Protein AF-A0A7L2VLC0-F1 (afdb_monomer)

pLDDT: mean 76.45, std 25.05, range [24.28, 98.38]

Structure (mmCIF, N/CA/C/O backbone):
data_AF-A0A7L2VLC0-F1
#
_entry.id   AF-A0A7L2VLC0-F1
#
loop_
_atom_site.group_PDB
_atom_site.id
_atom_site.type_symbol
_atom_site.label_atom_id
_atom_site.label_alt_id
_atom_site.label_comp_id
_atom_site.label_asym_id
_atom_site.label_entity_id
_atom_site.label_seq_id
_atom_site.pdbx_PDB_ins_code
_atom_site.Cartn_x
_atom_site.Cartn_y
_atom_site.Cartn_z
_atom_site.occupancy
_atom_site.B_iso_or_equiv
_atom_site.auth_seq_id
_atom_site.auth_comp_id
_atom_site.auth_asym_id
_atom_site.auth_atom_id
_atom_site.pdbx_PDB_model_num
ATOM 1 N N . ASP A 1 1 ? -17.091 1.429 18.814 1.00 72.75 1 ASP A N 1
ATOM 2 C CA . ASP A 1 1 ? -16.661 1.728 17.428 1.00 72.75 1 ASP A CA 1
ATOM 3 C C . ASP A 1 1 ? -15.192 1.413 17.189 1.00 72.75 1 ASP A C 1
ATOM 5 O O . ASP A 1 1 ? -14.928 0.399 16.554 1.00 72.75 1 ASP A O 1
ATOM 9 N N . ALA A 1 2 ? -14.241 2.151 17.776 1.00 78.12 2 ALA A N 1
ATOM 10 C CA . ALA A 1 2 ? -12.804 1.879 17.606 1.00 78.12 2 ALA A CA 1
ATOM 11 C C . ALA A 1 2 ? -12.407 0.437 17.975 1.00 78.12 2 ALA A C 1
ATOM 13 O O . ALA A 1 2 ? -11.768 -0.250 17.185 1.00 78.12 2 ALA A O 1
ATOM 14 N N . PHE A 1 3 ? -12.867 -0.065 19.128 1.00 82.88 3 PHE A N 1
ATOM 15 C CA . PHE A 1 3 ? -12.597 -1.445 19.536 1.00 82.88 3 PHE A CA 1
ATOM 16 C C . PHE A 1 3 ? -13.010 -2.459 18.460 1.00 82.88 3 PHE A C 1
ATOM 18 O O . PHE A 1 3 ? -12.229 -3.332 18.122 1.00 82.88 3 PHE A O 1
ATOM 25 N N . VAL A 1 4 ? -14.202 -2.318 17.874 1.00 82.06 4 VAL A N 1
ATOM 26 C CA . VAL A 1 4 ? -14.691 -3.233 16.830 1.00 82.06 4 VAL A CA 1
ATOM 27 C C . VAL A 1 4 ? -13.877 -3.099 15.540 1.00 82.06 4 VAL A C 1
ATOM 29 O O . VAL A 1 4 ? -13.650 -4.101 14.871 1.00 82.06 4 VAL A O 1
ATOM 32 N N . ALA A 1 5 ? -13.412 -1.891 15.207 1.00 80.19 5 ALA A N 1
ATOM 33 C CA . ALA A 1 5 ? -12.597 -1.647 14.019 1.00 80.19 5 ALA A CA 1
ATOM 34 C C . ALA A 1 5 ? -11.214 -2.320 14.100 1.00 80.19 5 ALA A C 1
ATOM 36 O O . ALA A 1 5 ? -10.776 -2.922 13.124 1.00 80.19 5 ALA A O 1
ATOM 37 N N . PHE A 1 6 ? -10.558 -2.276 15.263 1.00 80.75 6 PHE A N 1
ATOM 38 C CA . PHE A 1 6 ? -9.244 -2.906 15.463 1.00 80.75 6 PHE A CA 1
ATOM 39 C C . PHE A 1 6 ? -9.320 -4.414 15.758 1.00 80.75 6 PHE A C 1
ATOM 41 O O . PHE A 1 6 ? -8.335 -5.129 15.592 1.00 80.75 6 PHE A O 1
ATOM 48 N N . HIS A 1 7 ? -10.489 -4.922 16.157 1.00 85.19 7 HIS A N 1
ATOM 49 C CA . HIS A 1 7 ? -10.682 -6.308 16.587 1.00 85.19 7 HIS A CA 1
ATOM 50 C C . HIS A 1 7 ? -11.678 -7.045 15.687 1.00 85.19 7 HIS A C 1
ATOM 52 O O . HIS A 1 7 ? -12.838 -7.265 16.045 1.00 85.19 7 HIS A O 1
ATOM 58 N N . SER A 1 8 ? -11.203 -7.456 14.510 1.00 79.12 8 SER A N 1
ATOM 59 C CA . SER A 1 8 ? -12.013 -8.200 13.537 1.00 79.12 8 SER A CA 1
ATOM 60 C C . SER A 1 8 ? -12.438 -9.588 14.042 1.00 79.12 8 SER A C 1
ATOM 62 O O . SER A 1 8 ? -13.583 -9.990 13.835 1.00 79.12 8 SER A O 1
ATOM 64 N N . ASP A 1 9 ? -11.559 -10.302 14.753 1.00 86.62 9 ASP A N 1
ATOM 65 C CA . ASP A 1 9 ? -11.868 -11.593 15.377 1.00 86.62 9 ASP A CA 1
ATOM 66 C C . ASP A 1 9 ? -12.293 -11.418 16.842 1.00 86.62 9 ASP A C 1
ATOM 68 O O . ASP A 1 9 ? -11.490 -11.462 17.778 1.00 86.62 9 ASP A O 1
ATOM 72 N N . LYS A 1 10 ? -13.599 -11.231 17.047 1.00 87.69 10 LYS A N 1
ATOM 73 C CA . LYS A 1 10 ? -14.179 -11.055 18.385 1.00 87.69 10 LYS A CA 1
ATOM 74 C C . LYS A 1 10 ? -14.026 -12.294 19.271 1.00 87.69 10 LYS A C 1
ATOM 76 O O . LYS A 1 10 ? -13.987 -12.148 20.491 1.00 87.69 10 LYS A O 1
ATOM 81 N N . ALA A 1 11 ? -13.956 -13.495 18.694 1.00 89.62 11 ALA A N 1
ATOM 82 C CA . ALA A 1 11 ? -13.830 -14.729 19.465 1.00 89.62 11 ALA A CA 1
ATOM 83 C C . ALA A 1 11 ? -12.418 -14.856 20.044 1.00 89.62 11 ALA A C 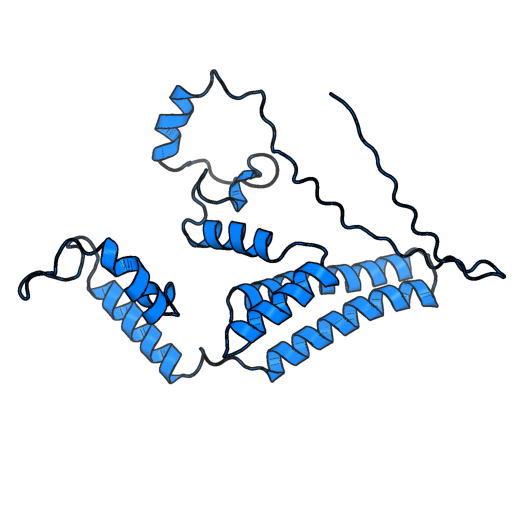1
ATOM 85 O O . ALA A 1 11 ? -12.260 -15.101 21.244 1.00 89.62 11 ALA A O 1
ATOM 86 N N . LEU A 1 12 ? -11.407 -14.602 19.210 1.00 89.50 12 LEU A N 1
ATOM 87 C CA . LEU A 1 12 ? -10.011 -14.533 19.631 1.00 89.50 12 LEU A CA 1
ATOM 88 C C . LEU A 1 12 ? -9.832 -13.476 20.723 1.00 89.50 12 LEU A C 1
ATOM 90 O O . LEU A 1 12 ? -9.275 -13.748 21.783 1.00 89.50 12 LEU A O 1
ATOM 94 N N . VAL A 1 13 ? -10.381 -12.287 20.499 1.00 90.44 13 VAL A N 1
ATOM 95 C CA . VAL A 1 13 ? -10.247 -11.167 21.432 1.00 90.44 13 VAL A CA 1
ATOM 96 C C . VAL A 1 13 ? -10.950 -11.459 22.752 1.00 90.44 13 VAL A C 1
ATOM 98 O O . VAL A 1 13 ? -10.350 -11.278 23.807 1.00 90.44 13 VAL A O 1
ATOM 101 N N . LYS A 1 14 ? -12.163 -12.024 22.731 1.00 89.88 14 LYS A N 1
ATOM 102 C CA . LYS A 1 14 ? -12.854 -12.459 23.954 1.00 89.88 14 LYS A CA 1
ATOM 103 C C . LYS A 1 14 ? -12.062 -13.528 24.712 1.00 89.88 14 LYS A C 1
ATOM 105 O O . LYS A 1 14 ? -12.070 -13.515 25.938 1.00 89.88 14 LYS A O 1
ATOM 110 N N . LYS A 1 15 ? -11.371 -14.439 24.018 1.00 92.81 15 LYS A N 1
ATOM 111 C CA . LYS A 1 15 ? -10.523 -15.459 24.655 1.00 92.81 15 LYS A CA 1
ATOM 112 C C . LYS A 1 15 ? -9.374 -14.824 25.444 1.00 92.81 15 LYS A C 1
ATOM 114 O O . LYS A 1 15 ? -9.175 -15.206 26.591 1.00 92.81 15 LYS A O 1
ATOM 119 N N . TYR A 1 16 ? -8.655 -13.867 24.854 1.00 91.12 16 TYR A N 1
ATOM 120 C CA . TYR A 1 16 ? -7.494 -13.240 25.500 1.00 91.12 16 TYR A CA 1
ATOM 121 C C . TYR A 1 16 ? -7.863 -12.142 26.503 1.00 91.12 16 TYR A C 1
ATOM 123 O O . TYR A 1 16 ? -7.191 -12.003 27.516 1.00 91.12 16 TYR A O 1
ATOM 131 N N . LEU A 1 17 ? -8.943 -11.389 26.278 1.00 91.56 17 LEU A N 1
ATOM 132 C CA . LEU A 1 17 ? -9.356 -10.325 27.200 1.00 91.56 17 LEU A CA 1
ATOM 133 C C . LEU A 1 17 ? -10.030 -10.845 28.473 1.00 91.56 17 LEU A C 1
ATOM 135 O O . LEU A 1 17 ? -10.134 -10.097 29.438 1.00 91.56 17 LEU A O 1
ATOM 139 N N . ARG A 1 18 ? -10.457 -12.114 28.517 1.00 90.44 18 ARG A N 1
ATOM 140 C CA . ARG A 1 18 ? -11.040 -12.719 29.728 1.00 90.44 18 ARG A CA 1
ATOM 141 C C . ARG A 1 18 ? -10.120 -12.624 30.942 1.00 90.44 18 ARG A C 1
ATOM 143 O O . ARG A 1 18 ? -10.616 -12.399 32.036 1.00 90.44 18 ARG A O 1
ATOM 150 N N . SER A 1 19 ? -8.806 -12.760 30.760 1.00 92.62 19 SER A N 1
ATOM 151 C CA . SER A 1 19 ? -7.842 -12.623 31.861 1.00 92.62 19 SER A CA 1
ATOM 152 C C . SER A 1 19 ? -7.624 -11.174 32.304 1.00 92.62 19 SER A C 1
ATOM 154 O O . SER A 1 19 ? -7.003 -10.948 33.334 1.00 92.62 19 SER A O 1
ATOM 156 N N . LEU A 1 20 ? -8.096 -10.199 31.523 1.00 91.62 20 LEU A N 1
ATOM 157 C CA . LEU A 1 20 ? -7.994 -8.765 31.803 1.00 91.62 20 LEU A CA 1
ATOM 158 C C . LEU A 1 20 ? -9.329 -8.175 32.289 1.00 91.62 20 LEU A C 1
ATOM 160 O O . LEU A 1 20 ? -9.457 -6.956 32.394 1.00 91.62 20 LEU A O 1
ATOM 164 N N . LEU A 1 21 ? -10.336 -9.014 32.555 1.00 91.31 21 LEU A N 1
ATOM 165 C CA . LEU A 1 21 ? -11.623 -8.566 33.075 1.00 91.31 21 LEU A CA 1
ATOM 166 C C . LEU A 1 21 ? -11.470 -8.165 34.548 1.00 91.31 21 LEU A C 1
ATOM 168 O O . LEU A 1 21 ? -11.291 -9.020 35.408 1.00 91.31 21 LEU A O 1
ATOM 172 N N . ILE A 1 22 ? -11.550 -6.863 34.823 1.00 91.62 22 ILE A N 1
ATOM 173 C CA . ILE A 1 22 ? -11.496 -6.311 36.187 1.00 91.62 22 ILE A CA 1
ATOM 174 C C . ILE A 1 22 ? -12.897 -6.295 36.821 1.00 91.62 22 ILE A C 1
ATOM 176 O O . ILE A 1 22 ? -13.049 -6.580 38.003 1.00 9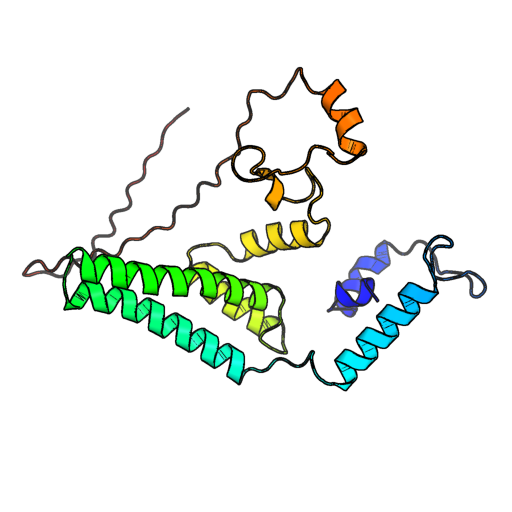1.62 22 ILE A O 1
ATOM 180 N N . GLY A 1 23 ? -13.925 -5.988 36.028 1.00 89.38 23 GLY A N 1
ATOM 181 C CA . GLY A 1 23 ? -15.317 -5.904 36.460 1.00 89.38 23 GLY A CA 1
ATOM 182 C C . GLY A 1 23 ? -16.224 -5.444 35.321 1.00 89.38 23 GLY A C 1
ATOM 183 O O . GLY A 1 23 ? -15.744 -5.090 34.240 1.00 89.38 23 GLY A O 1
ATOM 184 N N . GLU A 1 24 ? -17.533 -5.461 35.558 1.00 88.56 24 GLU A N 1
ATOM 185 C CA . GLU A 1 24 ? -18.536 -4.954 34.620 1.00 88.56 24 GLU A CA 1
ATOM 186 C C . GLU A 1 24 ? -19.004 -3.560 35.044 1.00 88.56 24 GLU A C 1
ATOM 188 O O . GLU A 1 24 ? -19.058 -3.235 36.230 1.00 88.56 24 GLU A O 1
ATOM 193 N N . LEU A 1 25 ? -19.307 -2.717 34.059 1.00 87.69 25 LEU A N 1
ATOM 194 C CA . LEU A 1 25 ? -19.814 -1.376 34.309 1.00 87.69 25 LEU A CA 1
ATOM 195 C C . LEU A 1 25 ? -21.234 -1.472 34.888 1.00 87.69 25 LEU A C 1
ATOM 197 O O . LEU A 1 25 ? -22.068 -2.190 34.336 1.00 87.69 25 LEU A O 1
ATOM 201 N N . ALA A 1 26 ? -21.508 -0.750 35.977 1.00 87.94 26 ALA A N 1
ATOM 202 C CA . ALA A 1 26 ? -22.850 -0.698 36.550 1.00 87.94 26 ALA A CA 1
ATOM 203 C C . ALA A 1 26 ? -23.857 -0.109 35.533 1.00 87.94 26 ALA A C 1
ATOM 205 O O . ALA A 1 26 ? -23.471 0.747 34.733 1.00 87.94 26 ALA A O 1
ATOM 206 N N . PRO A 1 27 ? -25.135 -0.542 35.528 1.00 84.62 27 PRO A N 1
ATOM 207 C CA . PRO A 1 27 ? -26.101 -0.162 34.487 1.00 84.62 27 PRO A CA 1
ATOM 208 C C . PRO A 1 27 ? -26.374 1.346 34.369 1.00 84.62 27 PRO A C 1
ATOM 210 O O . PRO A 1 27 ? -26.797 1.818 33.317 1.00 84.62 27 PRO A O 1
ATOM 213 N N . ASP A 1 28 ? -26.160 2.086 35.452 1.00 87.25 28 ASP A N 1
ATOM 214 C CA . ASP A 1 28 ? -26.370 3.527 35.593 1.00 87.25 28 ASP A CA 1
ATOM 215 C C . ASP A 1 28 ? -25.132 4.364 35.226 1.00 87.25 28 ASP A C 1
ATOM 217 O O . ASP A 1 28 ? -25.226 5.581 35.055 1.00 87.25 28 ASP A O 1
ATOM 221 N N . GLN A 1 29 ? -23.969 3.727 35.075 1.00 81.06 29 GLN A N 1
ATOM 222 C CA . GLN A 1 29 ? -22.720 4.399 34.740 1.00 81.06 29 GLN A CA 1
ATOM 223 C C . GLN A 1 29 ? -22.590 4.601 33.218 1.00 81.06 29 GLN A C 1
ATOM 225 O O . GLN A 1 29 ? -22.814 3.673 32.433 1.00 81.06 29 GLN A O 1
ATOM 230 N N . PRO A 1 30 ? -22.179 5.796 32.755 1.00 77.62 30 PRO A N 1
ATOM 231 C CA . PRO A 1 30 ? -21.988 6.049 31.335 1.00 77.62 30 PRO A CA 1
ATOM 232 C C . PRO A 1 30 ? -20.800 5.249 30.787 1.00 77.62 30 PRO A C 1
ATOM 234 O O . PRO A 1 30 ? -19.694 5.287 31.319 1.00 77.62 30 PRO A O 1
ATOM 237 N N . SER A 1 31 ? -20.991 4.579 29.649 1.00 74.31 31 SER A N 1
ATOM 238 C CA . SER A 1 31 ? -19.936 3.814 28.966 1.00 74.31 31 SER A CA 1
ATOM 239 C C . SER A 1 31 ? -18.955 4.685 28.162 1.00 74.31 31 SER A C 1
ATOM 241 O O . SER A 1 31 ? -18.284 4.188 27.253 1.00 74.31 31 SER A O 1
ATOM 243 N N . PHE A 1 32 ? -18.936 5.996 28.402 1.00 71.38 32 PHE A N 1
ATOM 244 C CA . PHE A 1 32 ? -18.130 6.967 27.669 1.00 71.38 32 PHE A CA 1
ATOM 245 C C . PHE A 1 32 ? -17.418 7.908 28.641 1.00 71.38 32 PHE A C 1
ATOM 247 O O . PHE A 1 32 ? -17.938 8.242 29.701 1.00 71.38 32 PHE A O 1
ATOM 254 N N . GLU A 1 33 ? -16.213 8.342 28.271 1.00 69.31 33 GLU A N 1
ATOM 255 C CA . GLU A 1 33 ? -15.470 9.343 29.038 1.00 69.31 33 GLU A CA 1
ATOM 256 C C . GLU A 1 33 ? -16.244 10.665 29.070 1.00 69.31 33 GLU A C 1
ATOM 258 O O . GLU A 1 33 ? -16.642 11.170 28.018 1.00 69.31 33 GLU A O 1
ATOM 263 N N . SER A 1 34 ? -16.388 11.266 30.255 1.00 65.44 34 SER A N 1
ATOM 264 C CA . SER A 1 34 ? -17.116 12.530 30.456 1.00 65.44 34 SER A CA 1
ATOM 265 C C . SER A 1 34 ? -16.590 13.694 29.605 1.00 65.44 34 SER A C 1
ATOM 267 O O . SER A 1 34 ? -17.334 14.622 29.304 1.00 65.44 34 SER A O 1
ATOM 269 N N . ASN A 1 35 ? -15.322 13.631 29.188 1.00 66.44 35 ASN A N 1
ATOM 270 C CA . ASN A 1 35 ? -14.629 14.683 28.444 1.00 66.44 35 ASN A CA 1
ATOM 271 C C . ASN A 1 35 ? -14.720 14.526 26.908 1.00 66.44 35 ASN A C 1
ATOM 273 O O . ASN A 1 35 ? -14.256 15.390 26.162 1.00 66.44 35 ASN A O 1
ATOM 277 N N . LYS A 1 36 ? -15.301 13.429 26.396 1.00 67.25 36 LYS A N 1
ATOM 278 C CA . LYS A 1 36 ? -15.514 13.239 24.949 1.00 67.25 36 LYS A CA 1
ATOM 279 C C . LYS A 1 36 ? -16.856 13.830 24.527 1.00 67.25 36 LYS A C 1
ATOM 281 O O . LYS 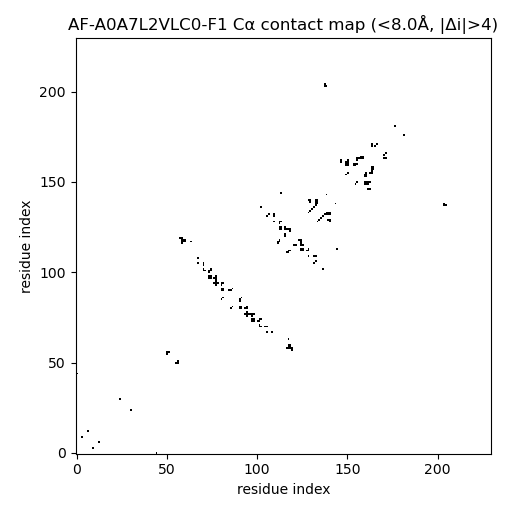A 1 36 ? -17.896 13.516 25.098 1.00 67.25 36 LYS A O 1
ATOM 286 N N . LYS A 1 37 ? -16.843 14.658 23.476 1.00 79.25 37 LYS A N 1
ATOM 287 C CA . LYS A 1 37 ? -18.054 15.265 22.903 1.00 79.25 37 LYS A CA 1
ATOM 288 C C . LYS A 1 37 ? -18.975 14.169 22.355 1.00 79.25 37 LYS A C 1
ATOM 290 O O . LYS A 1 37 ? -18.673 13.577 21.322 1.00 79.25 37 LYS A O 1
ATOM 295 N N . LYS A 1 38 ? -20.094 13.914 23.043 1.00 81.81 38 LYS A N 1
ATOM 296 C CA . LYS A 1 38 ? -21.106 12.913 22.659 1.00 81.81 38 LYS A CA 1
ATOM 297 C C . LYS A 1 38 ? -21.585 13.092 21.211 1.00 81.81 38 LYS A C 1
ATOM 299 O O . LYS A 1 38 ? -21.669 12.103 20.493 1.00 81.81 38 LYS A O 1
ATOM 304 N N . SER A 1 39 ? -21.790 14.338 20.781 1.00 85.69 39 SER A N 1
ATOM 305 C CA . SER A 1 39 ? -22.206 14.675 19.413 1.00 85.69 39 SER A CA 1
ATOM 306 C C . SER A 1 39 ? -21.241 14.137 18.354 1.00 85.69 39 SER A C 1
ATOM 308 O O . SER A 1 39 ? -21.664 13.461 17.432 1.00 85.69 39 SER A O 1
ATOM 310 N N . LEU A 1 40 ? -19.929 14.314 18.544 1.00 87.12 40 LEU A N 1
ATOM 311 C CA . LEU A 1 40 ? -18.917 13.825 17.603 1.00 87.12 40 LEU A CA 1
ATOM 312 C C . LEU A 1 40 ? -18.986 12.298 17.434 1.00 87.12 40 LEU A C 1
ATOM 314 O O . LEU A 1 40 ? -18.795 11.776 16.340 1.00 87.12 40 LEU A O 1
ATOM 318 N N . LEU A 1 41 ? -19.238 11.562 18.522 1.00 84.81 41 LEU A N 1
ATOM 319 C CA . LEU A 1 41 ? -19.371 10.106 18.465 1.00 84.81 41 LEU A CA 1
ATOM 320 C C . LEU A 1 41 ? -20.623 9.685 17.684 1.00 84.81 41 LEU A C 1
ATOM 322 O O . LEU A 1 41 ? -20.574 8.702 16.943 1.00 84.81 41 LEU A O 1
ATOM 326 N N . GLU A 1 42 ? -21.728 10.407 17.863 1.00 88.06 42 GLU A N 1
ATOM 327 C CA . GLU A 1 42 ? -22.969 10.194 17.115 1.00 88.06 42 GLU A CA 1
ATOM 328 C C . GLU A 1 42 ? -22.762 10.494 15.624 1.00 88.06 42 GLU A C 1
ATOM 330 O O . GLU A 1 42 ? -23.060 9.624 14.804 1.00 88.06 42 GLU A O 1
ATOM 335 N N . ASP A 1 43 ? -22.108 11.610 15.287 1.00 91.75 43 ASP A N 1
ATOM 336 C CA . ASP A 1 43 ? -21.758 11.979 13.909 1.00 91.75 43 ASP A CA 1
ATOM 337 C C . ASP A 1 43 ? -20.913 10.886 13.224 1.00 91.75 43 ASP A C 1
ATOM 339 O O . ASP A 1 43 ? -21.188 10.474 12.095 1.00 91.75 43 ASP A O 1
ATOM 343 N N . PHE A 1 44 ? -19.900 10.339 13.915 1.00 90.00 44 PHE A N 1
ATOM 344 C CA . PHE A 1 44 ? -19.082 9.243 13.376 1.00 90.00 44 PHE A CA 1
ATOM 345 C C . PHE A 1 44 ? -19.884 7.956 13.146 1.00 90.00 44 PHE A C 1
ATOM 347 O O . PHE A 1 44 ? -19.617 7.220 12.188 1.00 90.00 44 PHE A O 1
ATOM 354 N N . ARG A 1 45 ? -20.845 7.651 14.024 1.00 90.50 45 ARG A N 1
ATOM 355 C CA . ARG A 1 45 ? -21.715 6.475 13.875 1.00 90.50 45 ARG A CA 1
ATOM 356 C C . ARG A 1 45 ? -22.674 6.642 12.709 1.00 90.50 45 ARG A C 1
ATOM 358 O O . ARG A 1 45 ? -22.850 5.690 11.946 1.00 90.50 45 ARG A O 1
ATOM 365 N N . GLU A 1 46 ? -23.253 7.827 12.556 1.00 94.81 46 GLU A N 1
ATOM 366 C CA . GLU A 1 46 ? -24.115 8.153 11.425 1.00 94.81 46 GLU A CA 1
ATOM 367 C C . GLU A 1 46 ? -23.340 8.055 10.110 1.00 94.81 46 GLU A C 1
ATOM 369 O O . GLU A 1 46 ? -23.758 7.327 9.207 1.00 94.81 46 GLU A O 1
ATOM 374 N N . LEU A 1 47 ? -22.157 8.673 10.037 1.00 94.12 47 LEU A N 1
ATOM 375 C CA . LEU A 1 47 ? -21.281 8.593 8.870 1.00 94.12 47 LEU A CA 1
ATOM 376 C C . LEU A 1 47 ? -20.963 7.140 8.505 1.00 94.12 47 LEU A C 1
ATOM 378 O O . LEU A 1 47 ? -21.101 6.739 7.347 1.00 94.12 47 LEU A O 1
ATOM 382 N N . ARG A 1 48 ? -20.574 6.323 9.490 1.00 91.94 48 ARG A N 1
ATOM 383 C CA . ARG A 1 48 ? -20.290 4.902 9.264 1.00 91.94 48 ARG A CA 1
ATOM 384 C C . ARG A 1 48 ? -21.514 4.165 8.714 1.00 91.94 48 ARG A C 1
ATOM 386 O O . ARG A 1 48 ? -21.374 3.411 7.753 1.00 91.94 48 ARG A O 1
ATOM 393 N N . CYS A 1 49 ? -22.688 4.383 9.303 1.00 94.00 49 CYS A N 1
ATOM 394 C CA . CYS A 1 49 ? -23.941 3.770 8.865 1.00 94.00 49 CYS A CA 1
ATOM 395 C C . CYS A 1 49 ? -24.265 4.145 7.411 1.00 94.00 49 CYS A C 1
ATOM 397 O O . CYS A 1 49 ? -24.615 3.279 6.609 1.00 94.00 49 CYS A O 1
ATOM 399 N N . THR A 1 50 ? -24.077 5.414 7.045 1.00 96.62 50 THR A N 1
ATOM 400 C CA . THR A 1 50 ? -24.264 5.909 5.675 1.00 96.62 50 THR A CA 1
ATOM 401 C C . THR A 1 50 ? -23.298 5.240 4.696 1.00 96.62 50 THR A C 1
ATOM 403 O O . THR A 1 50 ? -23.739 4.683 3.691 1.00 96.62 50 THR A O 1
ATOM 406 N N . ILE A 1 51 ? -22.000 5.189 5.014 1.00 95.00 51 ILE A N 1
ATOM 407 C CA . ILE A 1 51 ? -20.973 4.540 4.178 1.00 95.00 51 ILE A CA 1
ATOM 408 C C . ILE A 1 51 ? -21.264 3.038 3.997 1.00 95.00 51 ILE A C 1
ATOM 410 O O . ILE A 1 51 ? -21.128 2.502 2.892 1.00 95.00 51 ILE A O 1
ATOM 414 N N . GLU A 1 52 ? -21.688 2.349 5.061 1.00 93.00 52 GLU A N 1
ATOM 415 C CA . GLU A 1 52 ? -22.070 0.932 5.011 1.00 93.00 52 GLU A CA 1
ATOM 416 C C . GLU A 1 52 ? -23.310 0.704 4.134 1.00 93.00 52 GLU A C 1
ATOM 418 O O . GLU A 1 52 ? -23.299 -0.203 3.295 1.00 93.00 52 GLU A O 1
ATOM 423 N N . LYS A 1 53 ? -24.347 1.545 4.271 1.00 96.31 53 LYS A N 1
ATOM 424 C CA . LYS A 1 53 ? -25.568 1.496 3.446 1.00 96.31 53 LYS A CA 1
ATOM 425 C C . LYS A 1 53 ? -25.279 1.746 1.967 1.00 96.31 53 LYS A C 1
ATOM 427 O O . LYS A 1 53 ? -25.840 1.057 1.120 1.00 96.31 53 LYS A O 1
ATOM 432 N N . MET A 1 54 ? -24.371 2.672 1.661 1.00 96.81 54 MET A N 1
ATOM 433 C CA . MET A 1 54 ? -23.911 2.939 0.293 1.00 96.81 54 MET A CA 1
ATOM 434 C C . MET A 1 54 ? -23.060 1.798 -0.289 1.00 96.81 54 MET A C 1
ATOM 436 O O . MET A 1 54 ? -22.759 1.797 -1.479 1.00 96.81 54 MET A O 1
ATOM 440 N N . GLY A 1 55 ? -22.651 0.819 0.525 1.00 94.19 55 GLY A N 1
ATOM 441 C CA . GLY A 1 55 ? -21.847 -0.314 0.072 1.00 94.19 55 GLY A CA 1
ATOM 442 C C . GLY A 1 55 ? -20.388 0.031 -0.232 1.00 94.19 55 GLY A C 1
ATOM 443 O O . GLY A 1 55 ? -19.690 -0.808 -0.798 1.00 94.19 55 GLY A O 1
ATOM 444 N N . LEU A 1 56 ? -19.904 1.209 0.181 1.00 92.12 56 LEU A N 1
ATOM 445 C CA . LEU A 1 56 ? -18.547 1.695 -0.112 1.00 92.12 56 LEU A CA 1
ATOM 446 C C . LEU A 1 56 ? -17.441 0.867 0.562 1.00 92.12 56 LEU A C 1
ATOM 448 O O . LEU A 1 56 ? -16.290 0.921 0.150 1.00 92.12 56 LEU A O 1
ATOM 452 N N . LEU A 1 57 ? -17.785 0.068 1.578 1.00 90.25 57 LEU A N 1
ATOM 453 C CA . LEU A 1 57 ? -16.853 -0.854 2.242 1.00 90.25 57 LEU A CA 1
ATOM 454 C C . LEU A 1 57 ? -16.767 -2.230 1.560 1.00 90.25 57 LEU A C 1
ATOM 456 O O . LEU A 1 57 ? -16.085 -3.125 2.064 1.00 90.25 57 LEU A O 1
ATOM 460 N N . ARG A 1 58 ? -17.493 -2.454 0.454 1.00 91.88 58 ARG A N 1
ATOM 461 C CA . ARG A 1 58 ? -17.422 -3.717 -0.290 1.00 91.88 58 ARG A CA 1
ATOM 462 C C . ARG A 1 58 ? -16.250 -3.667 -1.273 1.00 91.88 58 ARG A C 1
ATOM 464 O O . ARG A 1 58 ? -16.242 -2.801 -2.145 1.00 91.88 58 ARG A O 1
ATOM 471 N N . PRO A 1 59 ? -15.294 -4.607 -1.193 1.00 93.50 59 PRO A N 1
ATOM 472 C CA . PRO A 1 59 ? -14.160 -4.614 -2.104 1.00 93.50 59 PRO A CA 1
ATOM 473 C C . PRO A 1 59 ? -14.607 -4.930 -3.535 1.00 93.50 59 PRO A C 1
ATOM 475 O O . PRO A 1 59 ? -15.373 -5.872 -3.760 1.00 93.50 59 PRO A O 1
ATOM 478 N N . ASN A 1 60 ? -14.085 -4.179 -4.506 1.00 94.88 60 ASN A N 1
ATOM 479 C CA . ASN A 1 60 ? -14.271 -4.454 -5.927 1.00 94.88 60 ASN A CA 1
ATOM 480 C C . ASN A 1 60 ? -13.083 -5.268 -6.460 1.00 94.88 60 ASN A C 1
ATOM 482 O O . ASN A 1 60 ? -12.032 -4.722 -6.789 1.00 94.88 60 ASN A O 1
ATOM 486 N N . PHE A 1 61 ? -13.263 -6.586 -6.556 1.00 93.56 61 PHE A N 1
ATOM 487 C CA . PHE A 1 61 ? -12.205 -7.490 -7.007 1.00 93.56 61 PHE A CA 1
ATOM 488 C C . PHE A 1 61 ? -11.738 -7.196 -8.439 1.00 93.56 61 PHE A C 1
ATOM 490 O O . PHE A 1 61 ? -10.541 -7.239 -8.699 1.00 93.56 61 PHE A O 1
ATOM 497 N N . ALA A 1 62 ? -12.656 -6.867 -9.354 1.00 96.38 62 ALA A N 1
ATOM 498 C CA . ALA A 1 62 ? -12.307 -6.596 -10.747 1.00 96.38 62 ALA A CA 1
ATOM 499 C C . ALA A 1 62 ? -11.409 -5.357 -10.864 1.00 96.38 62 ALA A C 1
ATOM 501 O O . ALA A 1 62 ? -10.400 -5.396 -11.561 1.00 96.38 62 ALA A O 1
ATOM 502 N N . PHE A 1 63 ? -11.730 -4.294 -10.122 1.00 96.38 63 PHE A N 1
ATOM 503 C CA . PHE A 1 63 ? -10.902 -3.091 -10.056 1.00 96.38 63 PHE A CA 1
ATOM 504 C C . PHE A 1 63 ? -9.473 -3.413 -9.601 1.00 96.38 63 PHE A C 1
ATOM 506 O O . PHE A 1 63 ? -8.515 -3.123 -10.315 1.00 96.38 63 PHE A O 1
ATOM 513 N N . PHE A 1 64 ? -9.321 -4.080 -8.454 1.00 96.94 64 PHE A N 1
ATOM 514 C CA . PHE A 1 64 ? -7.997 -4.407 -7.922 1.00 96.94 64 PHE A CA 1
ATOM 515 C C . PHE A 1 64 ? -7.231 -5.420 -8.778 1.00 96.94 64 PHE A C 1
ATOM 517 O O . PHE A 1 64 ? -6.010 -5.332 -8.877 1.00 96.94 64 PHE A O 1
ATOM 524 N N . PHE A 1 65 ? -7.927 -6.360 -9.420 1.00 96.88 65 PHE A N 1
ATOM 525 C CA . PHE A 1 65 ? -7.317 -7.284 -10.371 1.00 96.88 65 PHE A CA 1
ATOM 526 C C . PHE A 1 65 ? -6.750 -6.545 -11.588 1.00 96.88 65 PHE A C 1
ATOM 528 O O . PHE A 1 65 ? -5.615 -6.808 -11.980 1.00 96.88 65 PHE A O 1
ATOM 535 N N . LEU A 1 66 ? -7.503 -5.598 -12.158 1.00 98.06 66 LEU A N 1
ATOM 536 C CA . LEU A 1 66 ? -7.042 -4.790 -13.289 1.00 98.06 66 LEU A CA 1
ATOM 537 C C . LEU A 1 66 ? -5.866 -3.888 -12.906 1.00 98.06 66 LEU A C 1
ATOM 539 O O . LEU A 1 66 ? -4.923 -3.780 -13.687 1.00 98.06 66 LEU A O 1
ATOM 543 N N . ILE A 1 67 ? -5.882 -3.304 -11.702 1.00 97.06 67 ILE A N 1
ATOM 544 C CA . ILE A 1 67 ? -4.724 -2.582 -11.162 1.00 97.06 67 ILE A CA 1
ATOM 545 C C . ILE A 1 67 ? -3.521 -3.519 -11.089 1.00 97.06 67 ILE A C 1
ATOM 547 O O . ILE A 1 67 ? -2.486 -3.219 -11.669 1.00 97.06 67 ILE A O 1
ATOM 551 N N . PHE A 1 68 ? -3.651 -4.684 -10.456 1.00 97.50 68 PHE A N 1
ATOM 552 C CA . PHE A 1 68 ? -2.531 -5.615 -10.331 1.00 97.50 68 PHE A CA 1
ATOM 553 C C . PHE A 1 68 ? -1.982 -6.067 -11.693 1.00 97.50 68 PHE A C 1
ATOM 555 O O . PHE A 1 68 ? -0.769 -6.080 -11.895 1.00 97.50 68 PHE A O 1
ATOM 562 N N . LEU A 1 69 ? -2.861 -6.365 -12.654 1.00 98.12 69 LEU A N 1
ATOM 563 C CA . LEU A 1 69 ? -2.468 -6.716 -14.017 1.00 98.12 69 LEU A CA 1
ATOM 564 C C . LEU A 1 69 ? -1.724 -5.568 -14.712 1.00 98.12 69 LEU A C 1
ATOM 566 O O . LEU A 1 69 ? -0.687 -5.807 -15.326 1.00 98.12 69 LEU A O 1
ATOM 570 N N . HIS A 1 70 ? -2.216 -4.333 -14.591 1.00 97.56 70 HIS A N 1
ATOM 571 C CA . HIS A 1 70 ? -1.550 -3.144 -15.125 1.00 97.56 70 HIS A CA 1
ATOM 572 C C . HIS A 1 70 ? -0.122 -2.999 -14.583 1.00 97.56 70 HIS A C 1
ATOM 574 O O . HIS A 1 70 ? 0.805 -2.753 -15.355 1.00 97.56 70 HIS A O 1
ATOM 580 N N . LEU A 1 71 ? 0.070 -3.225 -13.281 1.00 97.56 71 LEU A N 1
ATOM 581 C CA . LEU A 1 71 ? 1.388 -3.159 -12.649 1.00 97.56 71 LEU A CA 1
ATOM 582 C C . LEU A 1 71 ? 2.342 -4.232 -13.175 1.00 97.56 71 LEU A C 1
ATOM 584 O O . LEU A 1 71 ? 3.491 -3.921 -13.476 1.00 97.56 71 LEU A O 1
ATOM 588 N N . LEU A 1 72 ? 1.867 -5.472 -13.335 1.00 97.56 72 LEU A N 1
ATOM 589 C CA . LEU A 1 72 ? 2.669 -6.553 -13.916 1.00 97.56 72 LEU A CA 1
ATOM 590 C C . LEU A 1 72 ? 3.047 -6.266 -15.373 1.00 97.56 72 LEU A C 1
ATOM 592 O O . LEU A 1 72 ? 4.175 -6.534 -15.778 1.00 97.56 72 LEU A O 1
ATOM 596 N N . VAL A 1 73 ? 2.122 -5.704 -16.156 1.00 98.38 73 VAL A N 1
ATOM 597 C CA . VAL A 1 73 ? 2.388 -5.320 -17.548 1.00 98.38 73 VAL A CA 1
ATOM 598 C C . VAL A 1 73 ? 3.457 -4.233 -17.616 1.00 98.38 73 VAL A C 1
ATOM 600 O O . VAL A 1 73 ? 4.380 -4.369 -18.414 1.00 98.38 73 VAL A O 1
ATOM 603 N N . LEU A 1 74 ? 3.373 -3.188 -16.786 1.00 98.06 74 LEU A N 1
ATOM 604 C CA . LEU A 1 74 ? 4.389 -2.130 -16.749 1.00 98.06 74 LEU A CA 1
ATOM 605 C C . LEU A 1 74 ? 5.757 -2.656 -16.305 1.00 98.06 74 LEU A C 1
ATOM 607 O O . LEU A 1 74 ? 6.767 -2.310 -16.920 1.00 98.06 74 LEU A O 1
ATOM 611 N N . ASP A 1 75 ? 5.791 -3.511 -15.281 1.00 97.06 75 ASP A N 1
ATOM 612 C CA . ASP A 1 75 ? 7.037 -4.103 -14.799 1.00 97.06 75 ASP A CA 1
ATOM 613 C C . ASP A 1 75 ? 7.704 -4.942 -15.900 1.00 97.06 75 ASP A C 1
ATOM 615 O O . ASP A 1 75 ? 8.841 -4.667 -16.282 1.00 97.06 75 ASP A O 1
ATOM 619 N N . VAL A 1 76 ? 6.972 -5.871 -16.526 1.00 97.88 76 VAL A N 1
ATOM 620 C CA . VAL A 1 76 ? 7.486 -6.689 -17.639 1.00 97.88 76 VAL A CA 1
ATOM 621 C C . VAL A 1 76 ? 7.874 -5.831 -18.847 1.00 97.88 76 VAL A C 1
ATOM 623 O O . VAL A 1 76 ? 8.922 -6.063 -19.453 1.00 97.88 76 VAL A O 1
ATOM 626 N N . ALA A 1 77 ? 7.072 -4.819 -19.191 1.00 98.12 77 ALA A N 1
ATOM 627 C CA . ALA A 1 77 ? 7.372 -3.906 -20.290 1.00 98.12 77 ALA A CA 1
ATOM 628 C C . ALA A 1 77 ? 8.696 -3.165 -20.068 1.00 98.12 77 ALA A C 1
ATOM 630 O O . ALA A 1 77 ? 9.443 -2.978 -21.028 1.00 98.12 77 ALA A O 1
ATOM 631 N N . SER A 1 78 ? 9.023 -2.798 -18.824 1.00 97.62 78 SER A N 1
ATOM 632 C CA . SER A 1 78 ? 10.304 -2.157 -18.512 1.00 97.62 78 SER A CA 1
ATOM 633 C C . SER A 1 78 ? 11.497 -3.030 -18.934 1.00 97.62 78 SER A C 1
ATOM 635 O O . SER A 1 78 ? 12.352 -2.595 -19.708 1.00 97.62 78 SER A O 1
ATOM 637 N N . TRP A 1 79 ? 11.485 -4.312 -18.562 1.00 96.25 79 TRP A N 1
ATOM 638 C CA . TRP A 1 79 ? 12.527 -5.271 -18.933 1.00 96.25 79 TRP A CA 1
ATOM 639 C C . TRP A 1 79 ? 12.576 -5.541 -20.439 1.00 96.25 79 TRP A C 1
ATOM 641 O O . TRP A 1 79 ? 13.662 -5.627 -21.019 1.00 96.25 79 TRP A O 1
ATOM 651 N N . LEU A 1 80 ? 11.414 -5.642 -21.090 1.00 97.94 80 LEU A N 1
ATOM 652 C CA . LEU A 1 80 ? 11.325 -5.871 -22.534 1.00 97.94 80 LEU A CA 1
ATOM 653 C C . LEU A 1 80 ? 11.892 -4.706 -23.350 1.00 97.94 80 LEU A C 1
ATOM 655 O O . LEU A 1 80 ? 12.534 -4.952 -24.372 1.00 97.94 80 LEU A O 1
ATOM 659 N N . VAL A 1 81 ? 11.710 -3.461 -22.898 1.00 97.50 81 VAL A N 1
ATOM 660 C CA . VAL A 1 81 ? 12.276 -2.279 -23.567 1.00 97.50 81 VAL A CA 1
ATOM 661 C C . VAL A 1 81 ? 13.803 -2.367 -23.610 1.00 97.50 81 VAL A C 1
ATOM 663 O O . VAL A 1 81 ? 14.391 -2.248 -24.685 1.00 97.50 81 VAL A O 1
ATOM 666 N N . VAL A 1 82 ? 14.454 -2.642 -22.477 1.00 95.88 82 VAL A N 1
ATOM 667 C CA . VAL A 1 82 ? 15.923 -2.778 -22.435 1.00 95.88 82 VAL A CA 1
ATOM 668 C C . VAL A 1 82 ? 16.387 -4.004 -23.219 1.00 95.88 82 VAL A C 1
ATOM 670 O O . VAL A 1 82 ? 17.387 -3.940 -23.935 1.00 95.88 82 VAL A O 1
ATOM 673 N N . TRP A 1 83 ? 15.661 -5.118 -23.113 1.00 96.44 83 TRP A N 1
ATOM 674 C CA . TRP A 1 83 ? 16.018 -6.360 -23.794 1.00 96.44 83 TRP A CA 1
ATOM 675 C C . TRP A 1 83 ? 15.965 -6.242 -25.324 1.00 96.44 83 TRP A C 1
ATOM 677 O O . TRP A 1 83 ? 16.861 -6.747 -26.001 1.00 96.44 83 TRP A O 1
ATOM 687 N N . TYR A 1 84 ? 14.946 -5.571 -25.868 1.00 97.19 84 TYR A N 1
ATOM 688 C CA . TYR A 1 84 ? 14.740 -5.454 -27.312 1.00 97.19 84 TYR A CA 1
ATOM 689 C C . TYR A 1 84 ? 15.536 -4.301 -27.941 1.00 97.19 84 TYR A C 1
ATOM 691 O O . TYR A 1 84 ? 16.170 -4.487 -28.978 1.00 97.19 84 TYR A O 1
ATOM 699 N N . PHE A 1 85 ? 15.530 -3.116 -27.318 1.00 95.88 85 PHE A N 1
ATOM 700 C CA . PHE A 1 85 ? 16.165 -1.910 -27.872 1.00 95.88 85 PHE A CA 1
ATOM 701 C C . PHE A 1 85 ? 17.614 -1.698 -27.397 1.00 95.88 85 PHE A C 1
ATOM 703 O O . PHE A 1 85 ? 18.308 -0.813 -27.901 1.00 95.88 85 PHE A O 1
ATOM 710 N N . GLY A 1 86 ? 18.093 -2.511 -26.452 1.00 91.12 86 GLY A N 1
ATOM 711 C CA . GLY A 1 86 ? 19.450 -2.447 -25.916 1.00 91.12 86 GLY A CA 1
ATOM 712 C C . GLY A 1 86 ? 19.671 -1.330 -24.888 1.00 91.12 86 GLY A C 1
ATOM 713 O O . GLY A 1 86 ? 18.774 -0.566 -24.535 1.00 91.12 86 GLY A O 1
ATOM 714 N N . ILE A 1 87 ? 20.909 -1.236 -24.396 1.00 87.50 87 ILE A N 1
ATOM 715 C CA . ILE A 1 87 ? 21.314 -0.302 -23.333 1.00 87.50 87 ILE A CA 1
ATOM 716 C C . ILE A 1 87 ? 21.787 1.014 -23.963 1.00 87.50 87 ILE A C 1
ATOM 718 O O . ILE A 1 87 ? 22.978 1.312 -24.012 1.00 87.50 87 ILE A O 1
ATOM 722 N N . SER A 1 88 ? 20.847 1.794 -24.489 1.00 94.69 88 SER A N 1
ATOM 723 C CA . SER A 1 88 ? 21.082 3.193 -24.865 1.00 94.69 88 SER A CA 1
ATOM 724 C C . SER A 1 88 ? 20.266 4.126 -23.967 1.00 94.69 88 SER A C 1
ATOM 726 O O . SER A 1 88 ? 19.365 3.679 -23.255 1.00 94.69 88 SER A O 1
ATOM 728 N N . LEU A 1 89 ? 20.593 5.424 -23.966 1.00 96.06 89 LEU A N 1
ATOM 729 C CA . LEU A 1 89 ? 20.003 6.387 -23.029 1.00 96.06 89 LEU A CA 1
ATOM 730 C C . LEU A 1 89 ? 18.466 6.412 -23.096 1.00 96.06 89 LEU A C 1
ATOM 732 O O . LEU A 1 89 ? 17.811 6.415 -22.060 1.00 96.06 89 LEU A O 1
ATOM 736 N N . VAL A 1 90 ? 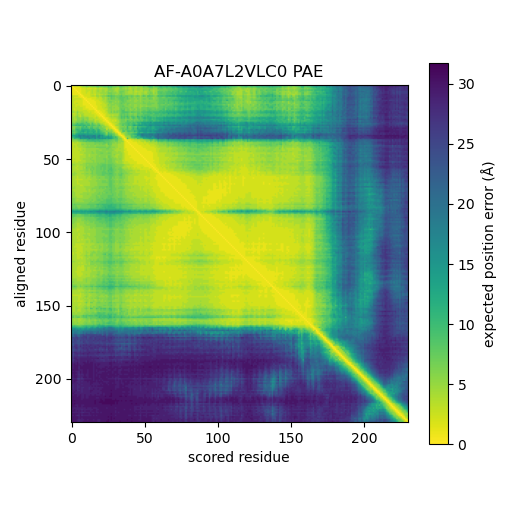17.884 6.387 -24.299 1.00 97.00 90 VAL A N 1
ATOM 737 C CA . VAL A 1 90 ? 16.427 6.496 -24.478 1.00 97.00 90 VAL A CA 1
ATOM 738 C C . VAL A 1 90 ? 15.673 5.255 -23.961 1.00 97.00 90 VAL A C 1
ATOM 740 O O . VAL A 1 90 ? 14.837 5.426 -23.073 1.00 97.00 90 VAL A O 1
ATOM 743 N N . PRO A 1 91 ? 15.957 4.013 -24.411 1.00 96.94 91 PRO A N 1
ATOM 744 C CA . PRO A 1 91 ? 15.354 2.804 -23.844 1.00 96.94 91 PRO A CA 1
ATOM 745 C C . PRO A 1 91 ? 15.567 2.668 -22.338 1.00 96.94 91 PRO A C 1
ATOM 747 O O . PRO A 1 91 ? 14.658 2.240 -21.632 1.00 96.94 91 PRO A O 1
ATOM 750 N N . PHE A 1 92 ? 16.738 3.068 -21.835 1.00 96.31 92 PHE A N 1
ATOM 751 C CA . PHE A 1 92 ? 17.015 3.053 -20.403 1.00 96.31 92 PHE A CA 1
ATOM 752 C C . PHE A 1 92 ? 16.076 3.989 -19.631 1.00 96.31 92 PHE A C 1
ATOM 754 O O . PHE A 1 92 ? 15.430 3.548 -18.683 1.00 96.31 92 PHE A O 1
ATOM 761 N N . LEU A 1 93 ? 15.929 5.247 -20.060 1.00 97.56 93 LEU A N 1
ATOM 762 C CA . LEU A 1 93 ? 15.024 6.202 -19.411 1.00 97.56 93 LEU A CA 1
ATOM 763 C C . LEU A 1 93 ? 13.556 5.760 -19.495 1.00 97.56 93 LEU A C 1
ATOM 765 O O . LEU A 1 93 ? 12.837 5.838 -18.501 1.00 97.56 93 LEU A O 1
ATOM 769 N N . VAL A 1 94 ? 13.114 5.246 -20.647 1.00 97.38 94 VAL A N 1
ATOM 770 C CA . VAL A 1 94 ? 11.746 4.718 -20.811 1.00 97.38 94 VAL A CA 1
ATOM 771 C C . VAL A 1 94 ? 11.505 3.528 -19.879 1.00 97.38 94 VAL A C 1
ATOM 773 O O . VAL A 1 94 ? 10.498 3.490 -19.171 1.00 97.38 94 VAL A O 1
ATOM 776 N N . SER A 1 95 ? 12.453 2.589 -19.818 1.00 97.62 95 SER A N 1
ATOM 777 C CA . SER A 1 95 ? 12.399 1.462 -18.886 1.00 97.62 95 SER A CA 1
ATOM 778 C C . SER A 1 95 ? 12.351 1.930 -17.437 1.00 97.62 95 SER A C 1
ATOM 780 O O . SER A 1 95 ? 11.569 1.388 -16.660 1.00 97.62 95 SER A O 1
ATOM 782 N N . MET A 1 96 ? 13.157 2.925 -17.058 1.00 97.50 96 MET A N 1
ATOM 783 C CA . MET A 1 96 ? 13.127 3.478 -15.705 1.00 97.50 96 MET A CA 1
ATOM 784 C C . MET A 1 96 ? 11.750 4.043 -15.365 1.00 97.50 96 MET A C 1
ATOM 786 O O . MET A 1 96 ? 11.233 3.750 -14.295 1.00 97.50 96 MET A O 1
ATOM 790 N N . VAL A 1 97 ? 11.124 4.801 -16.269 1.00 97.94 97 VAL A N 1
ATOM 791 C CA . VAL A 1 97 ? 9.784 5.359 -16.030 1.00 97.94 97 VAL A CA 1
ATOM 792 C C . VAL A 1 97 ? 8.753 4.252 -15.801 1.00 97.94 97 VAL A C 1
ATOM 794 O O . VAL A 1 97 ? 7.995 4.325 -14.830 1.00 97.94 97 VAL A O 1
ATOM 797 N N . PHE A 1 98 ? 8.737 3.212 -16.641 1.00 98.00 98 PHE A N 1
ATOM 798 C CA . PHE A 1 98 ? 7.817 2.081 -16.474 1.00 98.00 98 PHE A CA 1
ATOM 799 C C . PHE A 1 98 ? 8.070 1.322 -15.173 1.00 98.00 98 PHE A C 1
ATOM 801 O O . PHE A 1 98 ? 7.137 1.129 -14.392 1.00 98.00 98 PHE A O 1
ATOM 808 N N . PHE A 1 99 ? 9.327 0.968 -14.906 1.00 97.62 99 PHE A N 1
ATOM 809 C CA . PHE A 1 99 ? 9.712 0.233 -13.707 1.00 97.62 99 PHE A CA 1
ATOM 810 C C . PHE A 1 99 ? 9.402 1.029 -12.436 1.00 97.62 99 PHE A C 1
ATOM 812 O O . PHE A 1 99 ? 8.729 0.536 -11.537 1.00 97.62 99 PHE A O 1
ATOM 819 N N . THR A 1 100 ? 9.830 2.291 -12.355 1.00 96.81 100 THR A N 1
ATOM 820 C CA . THR A 1 100 ? 9.599 3.132 -11.174 1.00 96.81 100 THR A CA 1
ATOM 821 C C . THR A 1 100 ? 8.108 3.353 -10.928 1.00 96.81 100 THR A C 1
ATOM 823 O O . THR A 1 100 ? 7.665 3.241 -9.784 1.00 96.81 100 THR A O 1
ATOM 826 N N . THR A 1 101 ? 7.318 3.595 -11.977 1.00 97.06 101 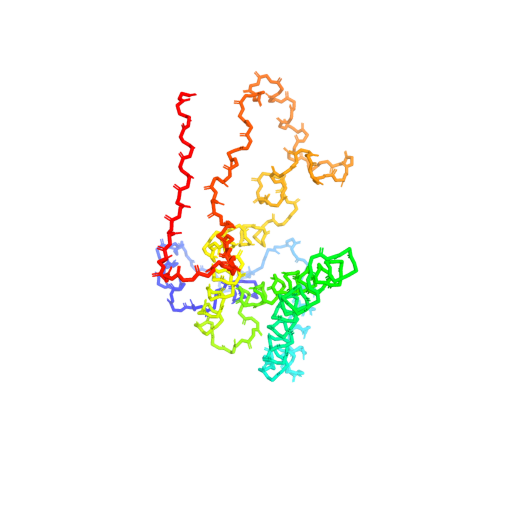THR A N 1
ATOM 827 C CA . THR A 1 101 ? 5.859 3.740 -11.848 1.00 97.06 101 THR A CA 1
ATOM 828 C C . THR A 1 101 ? 5.226 2.456 -11.316 1.00 97.06 101 THR A C 1
ATOM 830 O O . THR A 1 101 ? 4.488 2.508 -10.327 1.00 97.06 101 THR A O 1
ATOM 833 N N . ALA A 1 102 ? 5.571 1.304 -11.906 1.00 97.06 102 ALA A N 1
ATOM 834 C CA . ALA A 1 102 ? 5.089 0.001 -11.460 1.00 97.06 102 ALA A CA 1
ATOM 835 C C . ALA A 1 102 ? 5.455 -0.254 -9.992 1.00 97.06 102 ALA A C 1
ATOM 837 O O . ALA A 1 102 ? 4.584 -0.582 -9.191 1.00 97.06 102 ALA A O 1
ATOM 838 N N . GLN A 1 103 ? 6.709 -0.021 -9.599 1.00 96.19 103 GLN A N 1
ATOM 839 C CA . GLN A 1 103 ? 7.192 -0.310 -8.247 1.00 96.19 103 GLN A CA 1
ATOM 840 C C . GLN A 1 103 ? 6.589 0.599 -7.167 1.00 96.19 103 GLN A C 1
ATOM 842 O O . GLN A 1 103 ? 6.329 0.115 -6.054 1.00 96.19 103 GLN A O 1
ATOM 847 N N . ILE A 1 104 ? 6.352 1.882 -7.470 1.00 95.44 104 ILE A N 1
ATOM 848 C CA . ILE A 1 104 ? 5.664 2.815 -6.562 1.00 95.44 104 ILE A CA 1
ATOM 849 C C . ILE A 1 104 ? 4.218 2.362 -6.366 1.00 95.44 104 ILE A C 1
ATOM 851 O O . ILE A 1 104 ? 3.784 2.152 -5.232 1.00 95.44 104 ILE A O 1
ATOM 855 N N . GLN A 1 105 ? 3.480 2.157 -7.457 1.00 96.62 105 GLN A N 1
ATOM 856 C CA . GLN A 1 105 ? 2.077 1.750 -7.384 1.00 96.62 105 GLN A CA 1
ATOM 857 C C . GLN A 1 105 ? 1.903 0.347 -6.785 1.00 96.62 105 GLN A C 1
ATOM 859 O O . GLN A 1 105 ? 0.973 0.124 -6.013 1.00 96.62 105 GLN A O 1
ATOM 864 N N . MET A 1 106 ? 2.840 -0.573 -7.028 1.00 96.25 106 MET A N 1
ATOM 865 C CA . MET A 1 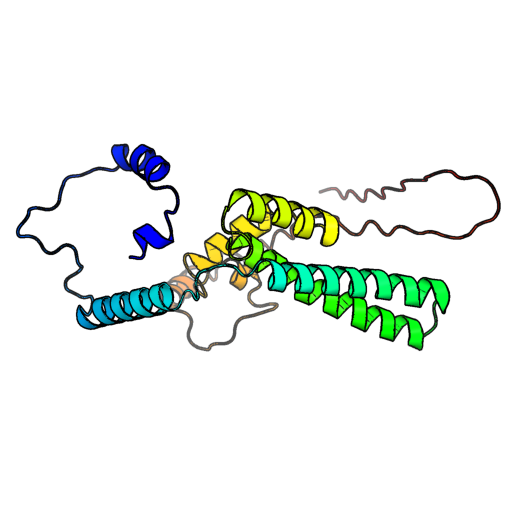106 ? 2.879 -1.883 -6.373 1.00 96.25 106 MET A CA 1
ATOM 866 C C . MET A 1 106 ? 3.041 -1.756 -4.856 1.00 96.25 106 MET A C 1
ATOM 868 O O . MET A 1 106 ? 2.473 -2.558 -4.122 1.00 96.25 106 MET A O 1
ATOM 872 N N . GLY A 1 107 ? 3.764 -0.739 -4.369 1.00 94.38 107 GLY A N 1
ATOM 873 C CA . GLY A 1 107 ? 3.845 -0.431 -2.938 1.00 94.38 107 GLY A CA 1
ATOM 874 C C . GLY A 1 107 ? 2.485 -0.065 -2.337 1.00 94.38 107 GLY A C 1
ATOM 875 O O . GLY A 1 107 ? 2.111 -0.614 -1.302 1.00 94.38 107 GLY A O 1
ATOM 876 N N . TRP A 1 108 ? 1.713 0.787 -3.018 1.00 95.50 108 TRP A N 1
ATOM 877 C CA . TRP A 1 108 ? 0.344 1.141 -2.615 1.00 95.50 108 TRP A CA 1
ATOM 878 C C . TRP A 1 108 ? -0.613 -0.054 -2.690 1.00 95.50 108 TRP A C 1
ATOM 880 O O . TRP A 1 108 ? -1.391 -0.291 -1.769 1.00 95.50 108 TRP A O 1
ATOM 890 N N . PHE A 1 109 ? -0.502 -0.878 -3.732 1.00 97.38 109 PHE A N 1
ATOM 891 C CA . PHE A 1 109 ? -1.288 -2.107 -3.836 1.00 97.38 109 PHE A CA 1
ATOM 892 C C . PHE A 1 109 ? -0.979 -3.089 -2.689 1.00 97.38 109 PHE A C 1
ATOM 894 O O . PHE A 1 109 ? -1.891 -3.647 -2.076 1.00 97.38 109 PHE A O 1
ATOM 901 N N . GLN A 1 110 ? 0.301 -3.259 -2.330 1.00 96.62 110 GLN A N 1
ATOM 902 C CA . GLN A 1 110 ? 0.714 -4.020 -1.142 1.00 96.62 110 GLN A CA 1
ATOM 903 C C . GLN A 1 110 ? 0.116 -3.439 0.148 1.00 96.62 110 GLN A C 1
ATOM 905 O O . GLN A 1 110 ? -0.215 -4.195 1.062 1.00 96.62 110 GLN A O 1
ATOM 910 N N . HIS A 1 111 ? 0.025 -2.112 0.243 1.00 96.38 111 HIS A N 1
ATOM 911 C CA . HIS A 1 111 ? -0.480 -1.417 1.421 1.00 96.38 111 HIS A CA 1
ATOM 912 C C . HIS A 1 111 ? -1.968 -1.724 1.611 1.00 96.38 111 HIS A C 1
ATOM 914 O O . HIS A 1 111 ? -2.388 -2.133 2.696 1.00 96.38 111 HIS A O 1
ATOM 920 N N . ASP A 1 112 ? -2.745 -1.670 0.531 1.00 96.19 112 ASP A N 1
ATOM 921 C CA . ASP A 1 112 ? -4.168 -2.017 0.545 1.00 96.19 112 ASP A CA 1
ATOM 922 C C . ASP A 1 112 ? -4.404 -3.494 0.885 1.00 96.19 112 ASP A C 1
ATOM 924 O O . ASP A 1 112 ? -5.355 -3.837 1.598 1.00 96.19 112 ASP A O 1
ATOM 928 N N . LEU A 1 113 ? -3.509 -4.383 0.442 1.00 96.94 113 LEU A N 1
ATOM 929 C CA . LEU A 1 113 ? -3.500 -5.781 0.875 1.00 96.94 113 LEU A CA 1
ATOM 930 C C . LEU A 1 113 ? -3.197 -5.911 2.375 1.00 96.94 113 LEU A C 1
ATOM 932 O O . LEU A 1 113 ? -3.872 -6.673 3.068 1.00 96.94 113 LEU A O 1
ATOM 936 N N . GLY A 1 114 ? -2.242 -5.144 2.903 1.00 94.31 114 GLY A N 1
ATOM 937 C CA . GLY A 1 114 ? -1.941 -5.094 4.337 1.00 94.31 114 GLY A CA 1
ATOM 938 C C . GLY A 1 114 ? -3.134 -4.655 5.188 1.00 94.31 114 GLY A C 1
ATOM 939 O O . GLY A 1 114 ? -3.412 -5.253 6.229 1.00 94.31 114 GLY A O 1
ATOM 940 N N . HIS A 1 115 ? -3.920 -3.702 4.689 1.00 92.56 115 HIS A N 1
ATOM 941 C CA . HIS A 1 115 ? -5.167 -3.253 5.318 1.00 92.56 115 HIS A CA 1
ATOM 942 C C . HIS A 1 115 ? -6.376 -4.159 5.086 1.00 92.56 115 HIS A C 1
ATOM 944 O O . HIS A 1 115 ? -7.452 -3.905 5.625 1.00 92.56 115 HIS A O 1
ATOM 950 N N . CYS A 1 116 ? -6.207 -5.248 4.338 1.00 93.12 116 CYS A N 1
ATOM 951 C CA . CYS A 1 116 ? -7.278 -6.169 3.976 1.00 93.12 116 CYS A CA 1
ATOM 952 C C . CYS A 1 116 ? -8.412 -5.535 3.144 1.00 93.12 116 CYS A C 1
ATOM 954 O O . CYS A 1 116 ? -9.555 -5.991 3.230 1.00 93.12 116 CYS A O 1
ATOM 956 N N . SER A 1 117 ? -8.096 -4.539 2.314 1.00 93.50 117 SER A N 1
ATOM 957 C CA . SER A 1 117 ? -9.070 -3.781 1.511 1.00 93.50 117 SER A CA 1
ATOM 958 C C . SER A 1 117 ? -9.384 -4.408 0.145 1.00 93.50 117 SER A C 1
ATOM 960 O O . SER A 1 117 ? -10.377 -4.043 -0.480 1.00 93.50 117 SER A O 1
ATOM 962 N N . VAL A 1 118 ? -8.573 -5.361 -0.329 1.00 96.19 118 VAL A N 1
ATOM 963 C CA . VAL A 1 118 ? -8.681 -5.918 -1.693 1.00 96.19 118 VAL A CA 1
ATOM 964 C C . VAL A 1 118 ? -9.650 -7.100 -1.772 1.00 96.19 118 VAL A C 1
ATOM 966 O O . VAL A 1 118 ? -10.442 -7.216 -2.706 1.00 96.19 118 VAL A O 1
ATOM 969 N N . PHE A 1 119 ? -9.616 -7.990 -0.780 1.00 95.44 119 PHE A N 1
ATOM 970 C CA . PHE A 1 119 ? -10.496 -9.156 -0.693 1.00 95.44 119 PHE A CA 1
ATOM 971 C C . PHE A 1 119 ? -11.389 -9.098 0.539 1.00 95.44 119 PHE A C 1
ATOM 973 O O . PHE A 1 119 ? -10.968 -8.695 1.619 1.00 95.44 119 PHE A O 1
ATOM 980 N N . ARG A 1 120 ? -12.594 -9.668 0.430 1.00 92.00 120 ARG A N 1
ATOM 981 C CA . ARG A 1 120 ? -13.516 -9.783 1.572 1.00 92.00 120 ARG A CA 1
ATOM 982 C C . ARG A 1 120 ? -12.968 -10.657 2.706 1.00 92.00 120 ARG A C 1
ATOM 984 O O . ARG A 1 120 ? -13.300 -10.438 3.865 1.00 92.00 120 ARG A O 1
ATOM 991 N N . LYS A 1 121 ? -12.171 -11.684 2.385 1.00 91.50 121 LYS A N 1
ATOM 992 C CA . LYS A 1 121 ? -11.553 -12.566 3.387 1.00 91.50 121 LYS A CA 1
ATOM 993 C C . LYS A 1 121 ? -10.106 -12.118 3.648 1.00 91.50 121 LYS A C 1
ATOM 995 O O . LYS A 1 121 ? -9.291 -12.222 2.730 1.00 91.50 121 LYS A O 1
ATOM 1000 N N . PRO A 1 122 ? -9.735 -11.755 4.892 1.00 91.06 122 PRO A N 1
ATOM 1001 C CA . PRO A 1 122 ? -8.375 -11.329 5.245 1.00 91.06 122 PRO A CA 1
ATOM 1002 C C . PRO A 1 122 ? -7.269 -12.324 4.865 1.00 91.06 122 PRO A C 1
ATOM 1004 O O . PRO A 1 122 ? -6.152 -11.922 4.562 1.00 91.06 122 PRO A O 1
ATOM 1007 N N . LYS A 1 123 ? -7.575 -13.631 4.838 1.00 94.06 123 LYS A N 1
ATOM 1008 C CA . LYS A 1 123 ? -6.622 -14.681 4.439 1.00 94.06 123 LYS A CA 1
ATOM 1009 C C . LYS A 1 123 ? -6.063 -14.460 3.027 1.00 94.06 123 LYS A C 1
ATOM 1011 O O . LYS A 1 123 ? -4.865 -14.632 2.834 1.00 94.06 123 LYS A O 1
ATOM 1016 N N . TRP A 1 124 ? -6.910 -14.080 2.068 1.00 96.19 124 TRP A N 1
ATOM 1017 C CA . TRP A 1 124 ? -6.488 -13.864 0.679 1.00 96.19 124 TRP A CA 1
ATOM 1018 C C . TRP A 1 124 ? -5.646 -12.602 0.531 1.00 96.19 124 TRP A C 1
ATOM 1020 O O . TRP A 1 124 ? -4.628 -12.639 -0.151 1.00 96.19 124 TRP A O 1
ATOM 1030 N N . ASN A 1 125 ? -6.008 -11.535 1.251 1.00 96.50 125 ASN A N 1
ATOM 1031 C CA . ASN A 1 125 ? -5.191 -10.327 1.312 1.00 96.50 125 ASN A CA 1
ATOM 1032 C C . ASN A 1 125 ? -3.782 -10.632 1.827 1.00 96.50 125 ASN A C 1
ATOM 1034 O O . ASN A 1 125 ? -2.814 -10.288 1.166 1.00 96.50 125 ASN A O 1
ATOM 1038 N N . ARG A 1 126 ? -3.659 -11.354 2.950 1.00 94.94 126 ARG A N 1
ATOM 1039 C CA . ARG A 1 126 ? -2.347 -11.712 3.516 1.00 94.94 126 ARG A CA 1
ATOM 1040 C C . ARG A 1 126 ? -1.513 -12.586 2.584 1.00 94.94 126 ARG A C 1
ATOM 1042 O O . ARG A 1 126 ? -0.314 -12.367 2.469 1.00 94.94 126 ARG A O 1
ATOM 1049 N N . LEU A 1 127 ? -2.132 -13.567 1.924 1.00 96.88 127 LEU A N 1
ATOM 1050 C CA . LEU A 1 127 ? -1.419 -14.430 0.981 1.00 96.88 127 LEU A CA 1
ATOM 1051 C C . LEU A 1 127 ? -0.863 -13.620 -0.194 1.00 96.88 127 LEU A C 1
ATOM 1053 O O . LEU A 1 127 ? 0.319 -13.736 -0.508 1.00 96.88 127 LEU A O 1
ATOM 1057 N N . LEU A 1 128 ? -1.697 -12.780 -0.813 1.00 97.38 128 LEU A N 1
ATOM 1058 C CA . LEU A 1 128 ? -1.253 -11.963 -1.938 1.00 97.38 128 LEU A CA 1
ATOM 1059 C C . LEU A 1 128 ? -0.273 -10.870 -1.491 1.00 97.38 128 LEU A C 1
ATOM 1061 O O . LEU A 1 128 ? 0.677 -10.600 -2.214 1.00 97.38 128 LEU A O 1
ATOM 1065 N N . GLN A 1 129 ? -0.431 -10.307 -0.288 1.00 97.50 129 GLN A N 1
ATOM 1066 C CA . GLN A 1 129 ? 0.528 -9.361 0.288 1.00 97.50 129 GLN A CA 1
ATOM 1067 C C . GLN A 1 129 ? 1.921 -9.983 0.347 1.00 97.50 129 GLN A C 1
ATOM 1069 O O . GLN A 1 129 ? 2.865 -9.362 -0.121 1.00 97.50 129 GLN A O 1
ATOM 1074 N N . ILE A 1 130 ? 2.040 -11.212 0.869 1.00 96.19 130 ILE A N 1
ATOM 1075 C CA . ILE A 1 130 ? 3.313 -11.944 0.944 1.00 96.19 130 ILE A CA 1
ATOM 1076 C C . ILE A 1 130 ? 3.918 -12.109 -0.449 1.00 96.19 130 ILE A C 1
ATOM 1078 O O . ILE A 1 130 ? 5.100 -11.842 -0.623 1.00 96.19 130 ILE A O 1
ATOM 1082 N N . VAL A 1 131 ? 3.126 -12.505 -1.447 1.00 96.00 131 VAL A N 1
ATOM 1083 C CA . VAL A 1 131 ? 3.615 -12.632 -2.829 1.00 96.00 131 VAL A CA 1
ATOM 1084 C C . VAL A 1 131 ? 4.134 -11.288 -3.346 1.00 96.00 131 VAL A C 1
ATOM 1086 O O . VAL A 1 131 ? 5.264 -11.208 -3.818 1.00 96.00 131 VAL A O 1
ATOM 1089 N N . VAL A 1 132 ? 3.348 -10.221 -3.216 1.00 96.12 132 VAL A N 1
ATOM 1090 C CA . VAL A 1 132 ? 3.706 -8.898 -3.739 1.00 96.12 132 VAL A CA 1
ATOM 1091 C C . VAL A 1 132 ? 4.950 -8.339 -3.047 1.00 96.12 132 VAL A C 1
ATOM 1093 O O . VAL A 1 132 ? 5.916 -7.979 -3.714 1.00 96.12 132 VAL A O 1
ATOM 1096 N N . ILE A 1 133 ? 4.963 -8.276 -1.717 1.00 94.62 133 ILE A N 1
ATOM 1097 C CA . ILE A 1 133 ? 6.055 -7.615 -1.002 1.00 94.62 133 ILE A CA 1
ATOM 1098 C C . ILE A 1 133 ? 7.306 -8.497 -0.911 1.00 94.62 133 ILE A C 1
ATOM 1100 O O . ILE A 1 133 ? 8.400 -7.997 -1.162 1.00 94.62 133 ILE A O 1
ATOM 1104 N N . ASN A 1 134 ? 7.172 -9.803 -0.645 1.00 93.62 134 ASN A N 1
ATOM 1105 C CA . ASN A 1 134 ? 8.342 -10.669 -0.498 1.00 93.62 134 ASN A CA 1
ATOM 1106 C C . ASN A 1 134 ? 8.964 -11.013 -1.851 1.00 93.62 134 ASN A C 1
ATOM 1108 O O . ASN A 1 134 ? 10.186 -10.990 -1.962 1.00 93.62 134 ASN A O 1
ATOM 1112 N N . ILE A 1 135 ? 8.153 -11.358 -2.859 1.00 91.44 135 ILE A N 1
ATOM 1113 C CA . ILE A 1 135 ? 8.669 -11.857 -4.144 1.00 91.44 135 ILE A CA 1
ATOM 1114 C C . ILE A 1 135 ? 8.908 -10.702 -5.114 1.00 91.44 135 ILE A C 1
ATOM 1116 O O . ILE A 1 135 ? 10.009 -10.584 -5.640 1.00 91.44 135 ILE A O 1
ATOM 1120 N N . LEU A 1 136 ? 7.912 -9.839 -5.343 1.00 92.50 136 LEU A N 1
ATOM 1121 C CA . LEU A 1 136 ? 8.036 -8.789 -6.366 1.00 92.50 136 LEU A CA 1
ATOM 1122 C C . LEU A 1 136 ? 8.850 -7.582 -5.885 1.00 92.50 136 LEU A C 1
ATOM 1124 O O . LEU A 1 136 ? 9.447 -6.876 -6.695 1.00 92.50 136 LEU A O 1
ATOM 1128 N N . LYS A 1 137 ? 8.884 -7.325 -4.572 1.00 91.06 137 LYS A N 1
ATOM 1129 C CA . LYS A 1 137 ? 9.598 -6.168 -4.004 1.00 91.06 137 LYS A CA 1
ATOM 1130 C C . LYS A 1 137 ? 10.803 -6.530 -3.139 1.00 91.06 137 LYS A C 1
ATOM 1132 O O . LYS A 1 137 ? 11.598 -5.642 -2.853 1.00 91.06 137 LYS A O 1
ATOM 1137 N N . GLY A 1 138 ? 10.955 -7.792 -2.737 1.00 89.31 138 GLY A N 1
ATOM 1138 C CA . GLY A 1 138 ? 12.101 -8.246 -1.948 1.00 89.31 138 GLY A CA 1
ATOM 1139 C C . GLY A 1 138 ? 12.086 -7.824 -0.475 1.00 89.31 138 GLY A C 1
ATOM 1140 O O . GLY A 1 138 ? 13.141 -7.765 0.147 1.00 89.31 138 GLY A O 1
ATOM 1141 N N . LEU A 1 139 ? 10.926 -7.510 0.107 1.00 89.75 139 LEU A N 1
ATOM 1142 C CA . LEU A 1 139 ? 10.809 -7.084 1.507 1.00 89.75 139 LEU A CA 1
ATOM 1143 C C . LEU A 1 139 ? 9.896 -8.026 2.311 1.00 89.75 139 LEU A C 1
ATOM 1145 O O . LEU A 1 139 ? 8.883 -8.487 1.790 1.00 89.75 139 LEU A O 1
ATOM 1149 N N . PRO A 1 140 ? 10.181 -8.313 3.594 1.00 92.56 140 PRO A N 1
ATOM 1150 C CA . PRO A 1 140 ? 9.314 -9.180 4.386 1.00 92.56 140 PRO A CA 1
ATOM 1151 C C . PRO A 1 140 ? 7.971 -8.511 4.719 1.00 92.56 140 PRO A C 1
ATOM 1153 O O . PRO A 1 140 ? 7.930 -7.448 5.342 1.00 92.56 140 PRO A O 1
ATOM 1156 N N . ALA A 1 141 ? 6.856 -9.184 4.422 1.00 92.88 141 ALA A N 1
ATOM 1157 C CA . ALA A 1 141 ? 5.517 -8.730 4.811 1.00 92.88 141 ALA A CA 1
ATOM 1158 C C . ALA A 1 141 ? 5.380 -8.517 6.326 1.00 92.88 141 ALA A C 1
ATOM 1160 O O . ALA A 1 141 ? 4.674 -7.615 6.769 1.00 92.88 141 ALA A O 1
ATOM 1161 N N . SER A 1 142 ? 6.057 -9.338 7.135 1.00 93.38 142 SER A N 1
ATOM 1162 C CA . SER A 1 142 ? 6.067 -9.211 8.596 1.00 93.38 142 SER A CA 1
ATOM 1163 C C . SER A 1 142 ? 6.711 -7.908 9.065 1.00 93.38 142 SER A C 1
ATOM 1165 O O . SER A 1 142 ? 6.178 -7.278 9.973 1.00 93.38 142 SER A O 1
ATOM 1167 N N . TRP A 1 143 ? 7.813 -7.490 8.435 1.00 93.56 143 TRP A N 1
ATOM 1168 C CA . TRP A 1 143 ? 8.489 -6.226 8.727 1.00 93.56 143 TRP A CA 1
ATOM 1169 C C . TRP A 1 143 ? 7.574 -5.042 8.423 1.00 93.56 143 TRP A C 1
ATOM 1171 O O . TRP A 1 143 ? 7.340 -4.210 9.299 1.00 93.56 143 TRP A O 1
ATOM 1181 N N . TRP A 1 144 ? 6.983 -5.028 7.225 1.00 94.69 144 TRP A N 1
ATOM 1182 C CA . TRP A 1 144 ? 6.072 -3.959 6.827 1.00 94.69 144 TRP A CA 1
ATOM 1183 C C . TRP A 1 144 ? 4.858 -3.906 7.755 1.00 94.69 144 TRP A C 1
ATOM 1185 O O . TRP A 1 144 ? 4.572 -2.861 8.322 1.00 94.69 144 TRP A O 1
ATOM 1195 N N . ASN A 1 145 ? 4.206 -5.045 8.016 1.00 93.56 145 ASN A N 1
ATOM 1196 C CA . ASN A 1 145 ? 3.055 -5.100 8.919 1.00 93.56 145 ASN A CA 1
ATOM 1197 C C . ASN A 1 145 ? 3.417 -4.658 10.348 1.00 93.56 145 ASN A C 1
ATOM 1199 O O . ASN A 1 145 ? 2.605 -4.020 11.009 1.00 93.56 145 ASN A O 1
ATOM 1203 N N . HIS A 1 146 ? 4.610 -4.993 10.848 1.00 92.12 146 HIS A N 1
ATOM 1204 C CA . HIS A 1 146 ? 5.044 -4.588 12.184 1.00 92.12 146 HIS A CA 1
ATOM 1205 C C . HIS A 1 146 ? 5.184 -3.067 12.301 1.00 92.12 146 HIS A C 1
ATOM 1207 O O . HIS A 1 146 ? 4.577 -2.475 13.193 1.00 92.12 146 HIS A O 1
ATOM 1213 N N . LEU A 1 147 ? 5.936 -2.446 11.387 1.00 91.62 147 LEU A N 1
ATOM 1214 C CA . LEU A 1 147 ? 6.149 -0.998 11.385 1.00 91.62 147 LEU A CA 1
ATOM 1215 C C . LEU A 1 147 ? 4.856 -0.237 11.092 1.00 91.62 147 LEU A C 1
ATOM 1217 O O . LEU A 1 147 ? 4.488 0.679 11.822 1.00 91.62 147 LEU A O 1
ATOM 1221 N N . HIS A 1 148 ? 4.114 -0.678 10.081 1.00 93.50 148 HIS A N 1
ATOM 1222 C CA . HIS A 1 148 ? 2.888 -0.020 9.645 1.00 93.50 148 HIS A CA 1
ATOM 1223 C C . HIS A 1 148 ? 1.800 -0.043 10.725 1.00 93.50 148 HIS A C 1
ATOM 1225 O O . HIS A 1 148 ? 1.108 0.947 10.954 1.00 93.50 148 HIS A O 1
ATOM 1231 N N . ASN A 1 149 ? 1.683 -1.145 11.475 1.00 91.56 149 ASN A N 1
ATOM 1232 C CA . ASN A 1 149 ? 0.764 -1.207 12.613 1.00 91.56 149 ASN A CA 1
ATOM 1233 C C . ASN A 1 149 ? 1.182 -0.269 13.758 1.00 91.56 149 ASN A C 1
ATOM 1235 O O . ASN A 1 149 ? 0.310 0.283 14.428 1.00 91.56 149 ASN A O 1
ATOM 1239 N N . GLN A 1 150 ? 2.485 -0.075 13.998 1.00 91.00 150 GLN A N 1
ATOM 1240 C CA . GLN A 1 150 ? 2.966 0.895 14.991 1.00 91.00 150 GLN A CA 1
ATOM 1241 C C . GLN A 1 150 ? 2.656 2.329 14.559 1.00 91.00 150 GLN A C 1
ATOM 1243 O O . GLN A 1 150 ? 2.122 3.095 15.365 1.00 91.00 150 GLN A O 1
ATOM 1248 N N . HIS A 1 151 ? 2.906 2.647 13.285 1.00 92.06 151 HIS A N 1
ATOM 1249 C CA . HIS A 1 151 ? 2.541 3.926 12.686 1.00 92.06 151 HIS A CA 1
ATOM 1250 C C . HIS A 1 151 ? 1.046 4.211 12.884 1.00 92.06 151 HIS A C 1
ATOM 1252 O O . HIS A 1 151 ? 0.680 5.205 13.502 1.00 92.06 151 HIS A O 1
ATOM 1258 N N . HIS A 1 152 ? 0.157 3.292 12.494 1.00 91.06 152 HIS A N 1
ATOM 1259 C CA . HIS A 1 152 ? -1.288 3.496 12.654 1.00 91.06 152 HIS A CA 1
ATOM 1260 C C . HIS A 1 152 ? -1.782 3.510 14.105 1.00 91.06 152 HIS A C 1
ATOM 1262 O O . HIS A 1 152 ? -2.846 4.070 14.378 1.00 91.06 152 HIS A O 1
ATOM 1268 N N . ALA A 1 153 ? -1.044 2.915 15.043 1.00 89.94 153 ALA A N 1
ATOM 1269 C CA . ALA A 1 153 ? -1.397 2.979 16.455 1.00 89.94 153 ALA A CA 1
ATOM 1270 C C . ALA A 1 153 ? -1.159 4.379 17.044 1.00 89.94 153 ALA A C 1
ATOM 1272 O O . ALA A 1 153 ? -1.962 4.831 17.866 1.00 89.94 153 ALA A O 1
ATOM 1273 N N . LYS A 1 154 ? -0.063 5.052 16.662 1.00 89.19 154 LYS A N 1
ATOM 1274 C CA . LYS A 1 154 ? 0.307 6.398 17.142 1.00 89.19 154 LYS A CA 1
ATOM 1275 C C . LYS A 1 154 ? 1.050 7.195 16.056 1.00 89.19 154 LYS A C 1
ATOM 1277 O O . LYS A 1 154 ? 2.251 7.428 16.212 1.00 89.19 154 LYS A O 1
ATOM 1282 N N . PRO A 1 155 ? 0.354 7.642 14.999 1.00 88.19 155 PRO A N 1
ATOM 1283 C CA . PRO A 1 155 ? 0.994 8.310 13.871 1.00 88.19 155 PRO A CA 1
ATOM 1284 C C . PRO A 1 155 ? 1.528 9.681 14.280 1.00 88.19 155 PRO A C 1
ATOM 1286 O O . PRO A 1 155 ? 0.954 10.350 15.146 1.00 88.19 155 PRO A O 1
ATOM 1289 N N . ASN A 1 156 ? 2.616 10.108 13.645 1.00 84.81 156 ASN A N 1
ATOM 1290 C CA . ASN A 1 156 ? 3.296 11.385 13.867 1.00 84.81 156 ASN A CA 1
ATOM 1291 C C . ASN A 1 156 ? 3.692 11.646 15.332 1.00 84.81 156 ASN A C 1
ATOM 1293 O O . ASN A 1 156 ? 3.854 12.793 15.749 1.00 84.81 156 ASN A O 1
ATOM 1297 N N . CYS A 1 157 ? 3.843 10.592 16.138 1.00 83.62 157 CYS A N 1
ATOM 1298 C CA . CYS A 1 157 ? 4.270 10.709 17.524 1.00 83.62 157 CYS A CA 1
ATOM 1299 C C . CYS A 1 157 ? 5.733 10.290 17.644 1.00 83.62 157 CYS A C 1
ATOM 1301 O O . CYS A 1 157 ? 6.071 9.115 17.502 1.00 83.62 157 CYS A O 1
ATOM 1303 N N . PHE A 1 158 ? 6.612 11.247 17.928 1.00 78.38 158 PHE A N 1
ATOM 1304 C CA . PHE A 1 158 ? 8.042 10.986 18.034 1.00 78.38 158 PHE A CA 1
ATOM 1305 C C . PHE A 1 158 ? 8.349 9.860 19.036 1.00 78.38 158 PHE A C 1
ATOM 1307 O O . PHE A 1 158 ? 7.721 9.751 20.093 1.00 78.38 158 PHE A O 1
ATOM 1314 N N . ARG A 1 159 ? 9.315 8.997 18.693 1.00 80.56 159 ARG A N 1
ATOM 1315 C CA . ARG A 1 159 ? 9.679 7.749 19.408 1.00 80.56 159 ARG A CA 1
ATOM 1316 C C . ARG A 1 159 ? 8.601 6.661 19.469 1.00 80.56 159 ARG A C 1
ATOM 1318 O O . ARG A 1 159 ? 8.895 5.588 19.994 1.00 80.56 159 ARG A O 1
ATOM 1325 N N . LYS A 1 160 ? 7.376 6.913 19.002 1.00 86.44 160 LYS A N 1
ATOM 1326 C CA . LYS A 1 160 ? 6.286 5.921 18.968 1.00 86.44 160 LYS A CA 1
ATOM 1327 C C . LYS A 1 160 ? 5.937 5.526 17.530 1.00 86.44 160 LYS A C 1
ATOM 1329 O O . LYS A 1 160 ? 5.610 4.368 17.299 1.00 86.44 160 LYS A O 1
ATOM 1334 N N . ASP A 1 161 ? 6.051 6.466 16.599 1.00 88.62 161 ASP A N 1
ATOM 1335 C CA . ASP A 1 161 ? 5.906 6.258 15.165 1.00 88.62 161 ASP A CA 1
ATOM 1336 C C . ASP A 1 161 ? 7.262 5.892 14.537 1.00 88.62 161 ASP A C 1
ATOM 1338 O O . ASP A 1 161 ? 8.184 6.719 14.567 1.00 88.62 161 ASP A O 1
ATOM 1342 N N . PRO A 1 162 ? 7.421 4.678 13.980 1.00 88.38 162 PRO A N 1
ATOM 1343 C CA . PRO A 1 162 ? 8.671 4.284 13.349 1.00 88.38 162 PRO A CA 1
ATOM 1344 C C . PRO A 1 162 ? 9.004 5.085 12.088 1.00 88.38 162 PRO A C 1
ATOM 1346 O O . PRO A 1 162 ? 10.187 5.169 11.747 1.00 88.38 162 PRO A O 1
ATOM 1349 N N . ASP A 1 163 ? 8.025 5.719 11.439 1.00 85.69 163 ASP A N 1
ATOM 1350 C CA . ASP A 1 163 ? 8.254 6.524 10.231 1.00 85.69 163 ASP A CA 1
ATOM 1351 C C . ASP A 1 163 ? 9.078 7.786 10.540 1.00 85.69 163 ASP A C 1
ATOM 1353 O O . ASP A 1 163 ? 9.769 8.329 9.676 1.00 85.69 163 ASP A O 1
ATOM 1357 N N . LEU A 1 164 ? 9.096 8.206 11.810 1.00 82.69 164 LEU A N 1
ATOM 1358 C CA . LEU A 1 164 ? 9.901 9.324 12.302 1.00 82.69 164 LEU A CA 1
ATOM 1359 C C . LEU A 1 164 ? 11.312 8.914 12.754 1.00 82.69 164 LEU A C 1
ATOM 1361 O O . LEU A 1 164 ? 12.117 9.780 13.102 1.00 82.69 164 LEU A O 1
ATOM 1365 N N . ASN A 1 165 ? 11.662 7.622 12.735 1.00 77.56 165 ASN A N 1
ATOM 1366 C CA . ASN A 1 165 ? 12.997 7.162 13.150 1.00 77.56 165 ASN A CA 1
ATOM 1367 C C . ASN A 1 165 ? 14.118 7.622 12.207 1.00 77.56 165 ASN A C 1
ATOM 1369 O O . ASN A 1 165 ? 15.293 7.523 12.553 1.00 77.56 165 ASN A O 1
ATOM 1373 N N . MET A 1 166 ? 13.766 8.137 11.027 1.00 67.25 166 MET A N 1
ATOM 1374 C CA . MET A 1 166 ? 14.714 8.702 10.065 1.00 67.25 166 MET A CA 1
ATOM 1375 C C . MET A 1 166 ? 15.002 10.192 10.318 1.00 67.25 166 MET A C 1
ATOM 1377 O O . MET A 1 166 ? 15.694 10.836 9.528 1.00 67.25 166 MET A O 1
ATOM 1381 N N . HIS A 1 167 ? 14.496 10.749 11.424 1.00 63.12 167 HIS A N 1
ATOM 1382 C CA . HIS A 1 167 ? 14.839 12.082 11.903 1.00 63.12 167 HIS A CA 1
ATOM 1383 C C . HIS A 1 167 ? 16.323 12.184 12.309 1.00 63.12 167 HIS A C 1
ATOM 1385 O O . HIS A 1 167 ? 16.802 11.318 13.046 1.00 63.12 167 HIS A O 1
ATOM 1391 N N . PRO A 1 168 ? 17.054 13.252 11.927 1.00 61.97 168 PRO A N 1
ATOM 1392 C CA . PRO A 1 168 ? 16.648 14.398 11.098 1.00 61.97 168 PRO A CA 1
ATOM 1393 C C . PRO A 1 168 ? 16.962 14.250 9.601 1.00 61.97 168 PRO A C 1
ATOM 1395 O O . PRO A 1 168 ? 16.789 15.202 8.850 1.00 61.97 168 PRO A O 1
ATOM 1398 N N . LEU A 1 169 ? 17.458 13.092 9.166 1.00 57.91 169 LEU A N 1
ATOM 1399 C CA . LEU A 1 169 ? 18.079 12.913 7.851 1.00 57.91 169 LEU A CA 1
ATOM 1400 C C . LEU A 1 169 ? 17.096 12.972 6.676 1.00 57.91 169 LEU A C 1
ATOM 1402 O O . LEU A 1 169 ? 17.487 13.414 5.601 1.00 57.91 169 LEU A O 1
ATOM 1406 N N . LEU A 1 170 ? 15.852 12.517 6.857 1.00 56.91 170 LEU A N 1
ATOM 1407 C CA . LEU A 1 170 ? 14.867 12.464 5.767 1.00 56.91 170 LEU A CA 1
ATOM 1408 C C . LEU A 1 170 ? 13.589 13.258 6.048 1.00 56.91 170 LEU A C 1
ATOM 1410 O O . LEU A 1 170 ? 13.118 13.948 5.150 1.00 56.91 170 LEU A O 1
ATOM 1414 N N . PHE A 1 171 ? 13.052 13.225 7.274 1.00 54.22 171 PHE A N 1
ATOM 1415 C CA . PHE A 1 171 ? 11.860 14.003 7.629 1.00 54.22 171 PHE A CA 1
ATOM 1416 C C . PHE A 1 171 ? 11.866 14.495 9.084 1.00 54.22 171 PHE A C 1
ATOM 1418 O O . PHE A 1 171 ? 12.092 13.733 10.023 1.00 54.22 171 PHE A O 1
ATOM 1425 N N . SER A 1 172 ? 11.583 15.791 9.237 1.00 51.75 172 SER A N 1
ATOM 1426 C CA . SER A 1 172 ? 10.922 16.464 10.368 1.00 51.75 172 SER A CA 1
ATOM 1427 C C . SER A 1 172 ? 10.767 17.933 9.995 1.00 51.75 172 SER A C 1
ATOM 1429 O O . SER A 1 172 ? 11.748 18.668 9.892 1.00 51.75 172 SER A O 1
ATOM 1431 N N . LEU A 1 173 ? 9.532 18.354 9.738 1.00 47.41 173 LEU A N 1
ATOM 1432 C CA . LEU A 1 173 ? 9.182 19.753 9.520 1.00 47.41 173 LEU A CA 1
ATOM 1433 C C . LEU A 1 173 ? 8.237 20.185 10.643 1.00 47.41 173 LEU A C 1
ATOM 1435 O O . LEU A 1 173 ? 7.103 19.720 10.721 1.00 47.41 173 LEU A O 1
ATOM 1439 N N . GLY A 1 174 ? 8.718 21.081 11.507 1.00 50.25 174 GLY A N 1
ATOM 1440 C CA . GLY A 1 174 ? 7.937 21.738 12.556 1.00 50.25 174 GLY A CA 1
ATOM 1441 C C . GLY A 1 174 ? 8.831 22.370 13.626 1.00 50.25 174 GLY A C 1
ATOM 1442 O O . GLY A 1 174 ? 9.757 21.736 14.117 1.00 50.25 174 GLY A O 1
ATOM 1443 N N . ARG A 1 175 ? 8.564 23.630 14.010 1.00 51.50 175 ARG A N 1
ATOM 1444 C CA . ARG A 1 175 ? 9.243 24.290 15.151 1.00 51.50 175 ARG A CA 1
ATOM 1445 C C . ARG A 1 175 ? 8.743 23.786 16.511 1.00 51.50 175 ARG A C 1
ATOM 1447 O O . ARG A 1 175 ? 9.378 24.036 17.529 1.00 51.50 175 ARG A O 1
ATOM 1454 N N . THR A 1 176 ? 7.595 23.115 16.528 1.00 50.28 176 THR A N 1
ATOM 1455 C CA . THR A 1 176 ? 6.906 22.654 17.733 1.00 50.28 176 THR A CA 1
ATOM 1456 C C . THR A 1 176 ? 6.923 21.136 17.778 1.00 50.28 176 THR A C 1
ATOM 1458 O O . THR A 1 176 ? 6.082 20.475 17.171 1.00 50.28 176 THR A O 1
ATOM 1461 N N . LEU A 1 177 ? 7.895 20.595 18.502 1.00 55.16 177 LEU A N 1
ATOM 1462 C CA . LEU A 1 177 ? 7.825 19.233 19.013 1.00 55.16 177 LEU A CA 1
ATOM 1463 C C . LEU A 1 177 ? 6.694 19.158 20.055 1.00 55.16 177 LEU A C 1
ATOM 1465 O O . LEU A 1 177 ? 6.357 20.162 20.692 1.00 55.16 177 LEU A O 1
ATOM 1469 N N . SER A 1 178 ? 6.075 17.993 20.212 1.00 46.53 178 SER A N 1
ATOM 1470 C CA . SER A 1 178 ? 5.030 17.770 21.213 1.00 46.53 178 SER A CA 1
ATOM 1471 C C . SER A 1 178 ? 5.531 18.132 22.622 1.00 46.53 178 SER A C 1
ATOM 1473 O O . SER A 1 178 ? 6.717 18.022 22.927 1.00 46.53 178 SER A O 1
ATOM 1475 N N . VAL A 1 179 ? 4.640 18.584 23.512 1.00 53.38 179 VAL A N 1
ATOM 1476 C CA . VAL A 1 179 ? 5.009 19.090 24.855 1.00 53.38 179 VAL A CA 1
ATOM 1477 C C . VAL A 1 179 ? 5.791 18.049 25.686 1.00 53.38 179 VAL A C 1
ATOM 1479 O O . VAL A 1 179 ? 6.655 18.421 26.480 1.00 53.38 179 VAL A O 1
ATOM 1482 N N . GLU A 1 180 ? 5.577 16.746 25.444 1.00 50.84 180 GLU A N 1
ATOM 1483 C CA . GLU A 1 180 ? 6.346 15.638 26.049 1.00 50.84 180 GLU A CA 1
ATOM 1484 C C . GLU A 1 180 ? 7.850 15.664 25.691 1.00 50.84 180 GLU A C 1
ATOM 1486 O O . GLU A 1 180 ? 8.682 15.091 26.407 1.00 50.84 180 GLU A O 1
ATOM 1491 N N . GLU A 1 181 ? 8.225 16.312 24.588 1.00 53.50 181 GLU A N 1
ATOM 1492 C CA . GLU A 1 181 ? 9.586 16.325 24.049 1.00 53.50 181 GLU A CA 1
ATOM 1493 C C . GLU A 1 181 ? 10.423 17.479 24.596 1.00 53.50 181 GLU A C 1
ATOM 1495 O O . GLU A 1 181 ? 11.592 17.266 24.918 1.00 53.50 181 GLU A O 1
ATOM 1500 N N . ILE A 1 182 ? 9.829 18.661 24.799 1.00 49.47 182 ILE A N 1
ATOM 1501 C CA . ILE A 1 182 ? 10.524 19.831 25.369 1.00 49.47 182 ILE A CA 1
ATOM 1502 C C . ILE A 1 182 ? 11.093 19.496 26.758 1.00 49.47 182 ILE A C 1
ATOM 1504 O O . ILE A 1 182 ? 12.249 19.802 27.056 1.00 49.47 182 ILE A O 1
ATOM 1508 N N . LEU A 1 183 ? 10.324 18.775 27.579 1.00 46.28 183 LEU A N 1
ATOM 1509 C CA . LEU A 1 183 ? 10.749 18.326 28.910 1.00 46.28 183 LEU A CA 1
ATOM 1510 C C . LEU A 1 183 ? 11.868 17.269 28.874 1.00 46.28 183 LEU A C 1
ATOM 1512 O O . LEU A 1 183 ? 12.693 17.212 29.783 1.00 46.28 183 LEU A O 1
ATOM 1516 N N . ASN A 1 184 ? 11.939 16.445 27.825 1.00 45.75 184 ASN A N 1
ATOM 1517 C CA . ASN A 1 184 ? 12.881 15.323 27.744 1.00 45.75 184 ASN A CA 1
ATOM 1518 C C . ASN A 1 184 ? 14.182 15.638 26.990 1.00 45.75 184 ASN A C 1
ATOM 1520 O O . ASN A 1 184 ? 15.186 14.952 27.209 1.00 45.75 184 ASN A O 1
ATOM 1524 N N . VAL A 1 185 ? 14.187 16.639 26.104 1.00 49.03 185 VAL A N 1
ATOM 1525 C CA . VAL A 1 185 ? 15.396 17.101 25.396 1.00 49.03 185 VAL A CA 1
ATOM 1526 C C . VAL A 1 185 ? 16.367 17.782 26.367 1.00 49.03 185 VAL A C 1
ATOM 1528 O O . VAL A 1 185 ? 17.562 17.500 26.317 1.00 49.03 185 VAL A O 1
ATOM 1531 N N . SER A 1 186 ? 15.857 18.557 27.332 1.00 42.38 186 SER A N 1
ATOM 1532 C CA . SER A 1 186 ? 16.679 19.202 28.373 1.00 42.38 186 SER A CA 1
ATOM 1533 C C . SER A 1 186 ? 17.478 18.192 29.222 1.00 42.38 186 SER A C 1
ATOM 1535 O O . SER A 1 186 ? 18.611 18.450 29.615 1.00 42.38 186 SER A O 1
ATOM 1537 N N . ILE A 1 187 ? 16.940 16.983 29.428 1.00 45.25 187 ILE A N 1
ATOM 1538 C CA . ILE A 1 187 ? 17.545 15.950 30.289 1.00 45.25 187 ILE A CA 1
ATOM 1539 C C . ILE A 1 187 ? 18.568 15.067 29.536 1.00 45.25 187 ILE A C 1
ATOM 1541 O O . ILE A 1 187 ? 19.410 14.422 30.162 1.00 45.25 187 ILE A O 1
ATOM 1545 N N . ARG A 1 188 ? 18.537 15.001 28.192 1.00 43.28 188 ARG A N 1
ATOM 1546 C CA . ARG A 1 188 ? 19.279 13.973 27.417 1.00 43.28 188 ARG A CA 1
ATOM 1547 C C . ARG A 1 188 ? 20.463 14.445 26.583 1.00 43.28 188 ARG A C 1
ATOM 1549 O O . ARG A 1 188 ? 21.139 13.578 26.023 1.00 43.28 188 ARG A O 1
ATOM 1556 N N . ASN A 1 189 ? 20.784 15.735 26.560 1.00 39.47 189 ASN A N 1
ATOM 1557 C CA . ASN A 1 189 ? 21.925 16.269 25.798 1.00 39.47 189 ASN A CA 1
ATOM 1558 C C . ASN A 1 189 ? 23.316 15.752 26.241 1.00 39.47 189 ASN A C 1
ATOM 1560 O O . ASN A 1 189 ? 24.319 16.223 25.725 1.00 39.47 189 ASN A O 1
ATOM 1564 N N . ASN A 1 190 ? 23.401 14.759 27.137 1.00 36.72 190 ASN A N 1
ATOM 1565 C CA . ASN A 1 190 ? 24.665 14.246 27.666 1.00 36.72 190 ASN A CA 1
ATOM 1566 C C . ASN A 1 190 ? 24.959 12.749 27.410 1.00 36.72 190 ASN A C 1
ATOM 1568 O O . ASN A 1 190 ? 25.946 12.255 27.947 1.00 36.72 190 ASN A O 1
ATOM 1572 N N . LYS A 1 191 ? 24.141 11.975 26.659 1.00 36.59 191 LYS A N 1
ATOM 1573 C CA . LYS A 1 191 ? 24.350 10.498 26.599 1.00 36.59 191 LYS A CA 1
ATOM 1574 C C . LYS A 1 191 ? 24.188 9.729 25.276 1.00 36.59 191 LYS A C 1
ATOM 1576 O O . LYS A 1 191 ? 24.468 8.535 25.293 1.00 36.59 191 LYS A O 1
ATOM 1581 N N . TYR A 1 192 ? 23.793 10.314 24.140 1.00 35.28 192 TYR A N 1
ATOM 1582 C CA . TYR A 1 192 ? 23.445 9.492 22.955 1.00 35.28 192 TYR A CA 1
ATOM 1583 C C . TYR A 1 192 ? 24.039 9.942 21.612 1.00 35.28 192 TYR A C 1
ATOM 1585 O O . TYR A 1 192 ? 23.380 9.841 20.584 1.00 35.28 192 TYR A O 1
ATOM 1593 N N . LEU A 1 193 ? 25.309 10.355 21.593 1.00 32.56 193 LEU A N 1
ATOM 1594 C CA . LEU A 1 193 ? 26.030 10.652 20.344 1.00 32.56 193 LEU A CA 1
ATOM 1595 C C . LEU A 1 193 ? 26.579 9.401 19.609 1.00 32.56 193 LEU A C 1
ATOM 1597 O O . LEU A 1 193 ? 27.260 9.546 18.605 1.00 32.56 193 LEU A O 1
ATOM 1601 N N . LEU A 1 194 ? 26.327 8.169 20.081 1.00 32.25 194 LEU A N 1
ATOM 1602 C CA . LEU A 1 194 ? 27.051 6.968 19.604 1.00 32.25 194 LEU A CA 1
ATOM 1603 C C . LEU A 1 194 ? 26.193 5.722 19.316 1.00 32.25 194 LEU A C 1
ATOM 1605 O O . LEU A 1 194 ? 26.693 4.601 19.358 1.00 32.25 194 LEU A O 1
ATOM 1609 N N . LYS A 1 195 ? 24.908 5.873 18.986 1.00 31.64 195 LYS A N 1
ATOM 1610 C CA . LYS A 1 195 ? 24.138 4.771 18.379 1.00 31.64 195 LYS A CA 1
ATOM 1611 C C . LYS A 1 195 ? 23.354 5.289 17.183 1.00 31.64 1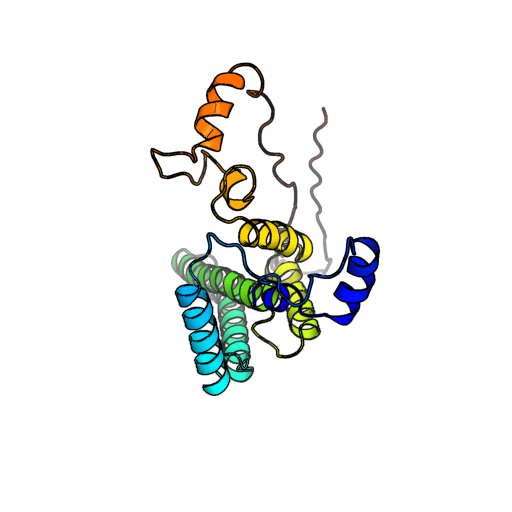95 LYS A C 1
ATOM 1613 O O . LYS A 1 195 ? 22.198 5.678 17.311 1.00 31.64 195 LYS A O 1
ATOM 1618 N N . GLY A 1 196 ? 24.033 5.324 16.036 1.00 29.36 196 GLY A N 1
ATOM 1619 C CA . GLY A 1 196 ? 23.390 5.480 14.736 1.00 29.36 196 GLY A CA 1
ATOM 1620 C C . GLY A 1 196 ? 22.364 4.365 14.496 1.00 29.36 196 GLY A C 1
ATOM 1621 O O . GLY A 1 196 ? 22.400 3.336 15.181 1.00 29.36 196 GLY A O 1
ATOM 1622 N N . PRO A 1 197 ? 21.420 4.567 13.564 1.00 36.78 197 PRO A N 1
ATOM 1623 C CA . PRO A 1 197 ? 20.403 3.574 13.273 1.00 36.78 197 PRO A CA 1
ATOM 1624 C C . PRO A 1 197 ? 21.097 2.278 12.861 1.00 36.78 197 PRO A C 1
ATOM 1626 O O . PRO A 1 197 ? 21.969 2.283 11.992 1.00 36.78 197 PRO A O 1
ATOM 1629 N N . GLN A 1 198 ? 20.712 1.170 13.496 1.00 31.58 198 GLN A N 1
ATOM 1630 C CA . GLN A 1 198 ? 20.957 -0.155 12.947 1.00 31.58 198 GLN A CA 1
ATOM 1631 C C . GLN A 1 198 ? 20.236 -0.196 11.603 1.00 31.58 198 GLN A C 1
ATOM 1633 O O . GLN A 1 198 ? 19.040 -0.477 11.527 1.00 31.58 198 GLN A O 1
ATOM 1638 N N . LEU A 1 199 ? 20.968 0.185 10.556 1.00 34.44 199 LEU A N 1
ATOM 1639 C CA . LEU A 1 199 ? 20.624 -0.070 9.175 1.00 34.44 199 LEU A CA 1
ATOM 1640 C C . LEU A 1 199 ? 20.299 -1.551 9.114 1.00 34.44 199 LEU A C 1
ATOM 1642 O O . LEU A 1 199 ? 21.137 -2.410 9.382 1.00 34.44 199 LEU A O 1
ATOM 1646 N N . ALA A 1 200 ? 19.029 -1.823 8.868 1.00 33.12 200 ALA A N 1
ATOM 1647 C CA . ALA A 1 200 ? 18.523 -3.148 8.647 1.00 33.12 200 ALA A CA 1
ATOM 1648 C C . ALA A 1 200 ? 19.283 -3.716 7.440 1.00 33.12 200 ALA A C 1
ATOM 1650 O O . ALA A 1 200 ? 18.981 -3.399 6.292 1.00 33.12 200 ALA A O 1
ATOM 1651 N N . HIS A 1 201 ? 20.329 -4.493 7.718 1.00 34.66 201 HIS A N 1
ATOM 1652 C CA . HIS A 1 201 ? 21.048 -5.285 6.738 1.00 34.66 201 HIS A CA 1
ATOM 1653 C C . HIS A 1 201 ? 20.069 -6.313 6.172 1.00 34.66 201 HIS A C 1
ATOM 1655 O O . HIS A 1 201 ? 19.920 -7.404 6.715 1.00 34.66 201 HIS A O 1
ATOM 1661 N N . TYR A 1 202 ? 19.384 -5.961 5.088 1.00 35.12 202 TYR A N 1
ATOM 1662 C CA . TYR A 1 202 ? 18.605 -6.906 4.303 1.00 35.12 202 TYR A CA 1
ATOM 1663 C C . TYR A 1 202 ? 18.980 -6.748 2.834 1.00 35.12 202 TYR A C 1
ATOM 1665 O O . TYR A 1 202 ? 18.542 -5.844 2.129 1.00 35.12 202 TYR A O 1
ATOM 1673 N N . ASN A 1 203 ? 19.853 -7.657 2.408 1.00 34.31 203 ASN A N 1
ATOM 1674 C CA . ASN A 1 203 ? 20.145 -7.962 1.018 1.00 34.31 203 ASN A CA 1
ATOM 1675 C C . ASN A 1 203 ? 18.847 -8.296 0.277 1.00 34.31 203 ASN A C 1
ATOM 1677 O O . ASN A 1 203 ? 18.314 -9.362 0.559 1.00 34.31 203 ASN A O 1
ATOM 1681 N N . VAL A 1 204 ? 18.403 -7.495 -0.699 1.00 36.91 204 VAL A N 1
ATOM 1682 C CA . VAL A 1 204 ? 17.709 -8.014 -1.897 1.00 36.91 204 VAL A CA 1
ATOM 1683 C C . VAL A 1 204 ? 17.946 -7.080 -3.092 1.00 36.91 204 VAL A C 1
ATOM 1685 O O . VAL A 1 204 ? 17.146 -6.209 -3.404 1.00 36.91 204 VAL A O 1
ATOM 1688 N N . PHE A 1 205 ? 19.045 -7.312 -3.806 1.00 28.80 205 PHE A N 1
ATOM 1689 C CA . PHE A 1 205 ? 19.117 -7.088 -5.250 1.00 28.80 205 PHE A CA 1
ATOM 1690 C C . PHE A 1 205 ? 19.787 -8.321 -5.859 1.00 28.80 205 PHE A C 1
ATOM 1692 O O . PHE A 1 205 ? 20.996 -8.358 -6.074 1.00 28.80 205 PHE A O 1
ATOM 1699 N N . SER A 1 206 ? 19.008 -9.374 -6.103 1.00 29.09 206 SER A N 1
ATOM 1700 C CA . SER A 1 206 ? 19.447 -10.446 -6.996 1.00 29.09 206 SER A CA 1
ATOM 1701 C C . SER A 1 206 ? 19.265 -9.955 -8.430 1.00 29.09 206 SER A C 1
ATOM 1703 O O . SER A 1 206 ? 18.204 -10.113 -9.026 1.00 29.09 206 SER A O 1
ATOM 1705 N N . PHE A 1 207 ? 20.295 -9.308 -8.976 1.00 32.59 207 PHE A N 1
ATOM 1706 C CA . PHE A 1 207 ? 20.357 -9.007 -10.402 1.00 32.59 207 PHE A CA 1
ATOM 1707 C C . PHE A 1 207 ? 20.531 -10.318 -11.179 1.00 32.59 207 PHE A C 1
ATOM 1709 O O . PHE A 1 207 ? 21.601 -10.926 -11.161 1.00 32.59 207 PHE A O 1
ATOM 1716 N N . PHE A 1 208 ? 19.489 -10.758 -11.886 1.00 30.19 208 PHE A N 1
ATOM 1717 C CA . PHE A 1 208 ? 19.635 -11.788 -12.911 1.00 30.19 208 PHE A CA 1
ATOM 1718 C C . PHE A 1 208 ? 20.341 -11.175 -14.126 1.00 30.19 208 PHE A C 1
ATOM 1720 O O . PHE A 1 208 ? 19.728 -10.522 -14.966 1.00 30.19 208 PHE A O 1
ATOM 1727 N N . SER A 1 209 ? 21.654 -11.380 -14.221 1.00 26.56 209 SER A N 1
ATOM 1728 C CA . SER A 1 209 ? 22.410 -11.112 -15.445 1.00 26.56 209 SER A CA 1
ATOM 1729 C C . SER A 1 209 ? 22.189 -12.258 -16.434 1.00 26.56 209 SER A C 1
ATOM 1731 O O . SER A 1 209 ? 22.827 -13.306 -16.348 1.00 26.56 209 SER A O 1
ATOM 1733 N N . LEU A 1 210 ? 21.285 -12.071 -17.398 1.00 30.36 210 LEU A N 1
ATOM 1734 C CA . LEU A 1 210 ? 21.235 -12.889 -18.613 1.00 30.36 210 LEU A CA 1
ATOM 1735 C C . LEU A 1 210 ? 22.195 -12.293 -19.651 1.00 30.36 210 LEU A C 1
ATOM 1737 O O . LEU A 1 210 ? 21.805 -11.683 -20.646 1.00 30.36 210 LEU A O 1
ATOM 1741 N N . GLY A 1 211 ? 23.492 -12.468 -19.396 1.00 28.16 211 GLY A N 1
ATOM 1742 C CA . GLY A 1 211 ? 24.544 -12.196 -20.367 1.00 28.16 211 GLY A CA 1
ATOM 1743 C C . GLY A 1 211 ? 24.575 -13.286 -21.438 1.00 28.16 211 GLY A C 1
ATOM 1744 O O . GLY A 1 211 ? 24.959 -14.424 -21.176 1.00 28.16 211 GLY A O 1
ATOM 1745 N N . ARG A 1 212 ? 24.187 -12.943 -22.668 1.00 37.50 212 ARG A N 1
ATOM 1746 C CA . ARG A 1 212 ? 24.238 -13.825 -23.843 1.00 37.50 212 ARG A CA 1
ATOM 1747 C C . ARG A 1 212 ? 25.707 -14.113 -24.206 1.00 37.50 212 ARG A C 1
ATOM 1749 O O . ARG A 1 212 ? 26.302 -13.388 -24.999 1.00 37.50 212 ARG A O 1
ATOM 1756 N N . ARG A 1 213 ? 26.310 -15.169 -23.647 1.00 32.16 213 ARG A N 1
ATOM 1757 C CA . ARG A 1 213 ? 27.598 -15.715 -24.120 1.00 32.16 213 ARG A CA 1
ATOM 1758 C C . ARG A 1 213 ? 27.396 -17.114 -24.698 1.00 32.16 213 ARG A C 1
ATOM 1760 O O . ARG A 1 213 ? 26.754 -17.970 -24.103 1.00 32.16 213 ARG A O 1
ATOM 1767 N N . ARG A 1 214 ? 27.895 -17.297 -25.923 1.00 38.19 214 ARG A N 1
ATOM 1768 C CA . ARG A 1 214 ? 27.844 -18.535 -26.710 1.00 38.19 214 ARG A CA 1
ATOM 1769 C C . ARG A 1 214 ? 28.374 -19.732 -25.903 1.00 38.19 214 ARG A C 1
ATOM 1771 O O . ARG A 1 214 ? 29.515 -19.698 -25.466 1.00 38.19 214 ARG A O 1
ATOM 1778 N N . ARG A 1 215 ? 27.557 -20.794 -25.897 1.00 36.56 215 ARG A N 1
ATOM 1779 C CA . ARG A 1 215 ? 27.791 -22.187 -25.464 1.00 36.56 215 ARG A CA 1
ATOM 1780 C C . ARG A 1 215 ? 28.004 -22.425 -23.958 1.00 36.56 215 ARG A C 1
ATOM 1782 O O . ARG A 1 215 ? 28.879 -21.849 -23.332 1.00 36.56 215 ARG A O 1
ATOM 1789 N N . SER A 1 216 ? 27.213 -23.390 -23.477 1.00 31.09 216 SER A N 1
ATOM 1790 C CA . SER A 1 216 ? 27.196 -24.034 -22.156 1.00 31.09 216 SER A CA 1
ATOM 1791 C C . SER A 1 216 ? 26.432 -23.294 -21.052 1.00 31.09 216 SER A C 1
ATOM 1793 O O . SER A 1 216 ? 26.937 -22.399 -20.385 1.00 31.09 216 SER A O 1
ATOM 1795 N N . SER A 1 217 ? 25.185 -23.730 -20.854 1.00 32.69 217 SER A N 1
ATOM 1796 C CA . SER A 1 217 ? 24.330 -23.394 -19.718 1.00 32.69 217 SER A CA 1
ATOM 1797 C C . SER A 1 217 ? 24.966 -23.871 -18.411 1.00 32.69 217 SER A C 1
ATOM 1799 O O . SER A 1 217 ? 25.079 -25.072 -18.183 1.00 32.69 217 SER A O 1
ATOM 1801 N N . CYS A 1 218 ? 25.336 -22.938 -17.537 1.00 26.39 218 CYS A N 1
ATOM 1802 C CA . CYS A 1 218 ? 25.552 -23.209 -16.122 1.00 26.39 218 CYS A CA 1
ATOM 1803 C C . CYS A 1 218 ? 25.034 -22.007 -15.322 1.00 26.39 218 CYS A C 1
ATOM 1805 O O . CYS A 1 218 ? 25.440 -20.869 -15.558 1.00 26.39 218 CYS A O 1
ATOM 1807 N N . LEU A 1 219 ? 24.076 -22.261 -14.430 1.00 30.28 219 LEU A N 1
ATOM 1808 C CA . LEU A 1 219 ? 23.563 -21.298 -13.459 1.00 30.28 219 LEU A CA 1
ATOM 1809 C C . LEU A 1 219 ? 24.660 -21.053 -12.416 1.00 30.28 219 LEU A C 1
ATOM 1811 O O . LEU A 1 219 ? 24.788 -21.809 -11.458 1.00 30.28 219 LEU A O 1
ATOM 1815 N N . THR A 1 220 ? 25.466 -20.009 -12.597 1.00 25.72 220 THR A N 1
ATOM 1816 C CA . THR A 1 220 ? 26.426 -19.591 -11.570 1.00 25.72 220 THR A CA 1
ATOM 1817 C C . THR A 1 220 ? 25.736 -18.622 -10.613 1.00 25.72 220 THR A C 1
ATOM 1819 O O . THR A 1 220 ? 25.578 -17.441 -10.915 1.00 25.72 220 THR A O 1
ATOM 1822 N N . ILE A 1 221 ? 25.319 -19.120 -9.447 1.00 31.08 221 ILE A N 1
ATOM 1823 C CA . ILE A 1 221 ? 24.927 -18.277 -8.311 1.00 31.08 221 ILE A CA 1
ATOM 1824 C C . ILE A 1 221 ? 26.221 -17.747 -7.685 1.00 31.08 221 ILE A C 1
ATOM 1826 O O . ILE A 1 221 ? 26.940 -18.491 -7.022 1.00 31.08 221 ILE A O 1
ATOM 1830 N N . ILE A 1 222 ? 26.540 -16.472 -7.911 1.00 26.00 222 ILE A N 1
ATOM 1831 C CA . ILE A 1 222 ? 27.629 -15.789 -7.202 1.00 26.00 222 ILE A CA 1
ATOM 1832 C C . ILE A 1 222 ? 27.007 -15.023 -6.030 1.00 26.00 222 ILE A C 1
ATOM 1834 O O . ILE A 1 222 ? 26.456 -13.940 -6.209 1.00 26.00 222 ILE A O 1
ATOM 1838 N N . SER A 1 223 ? 27.095 -15.587 -4.824 1.00 25.73 223 SER A N 1
ATOM 1839 C CA . SER A 1 223 ? 26.904 -14.837 -3.579 1.00 25.73 223 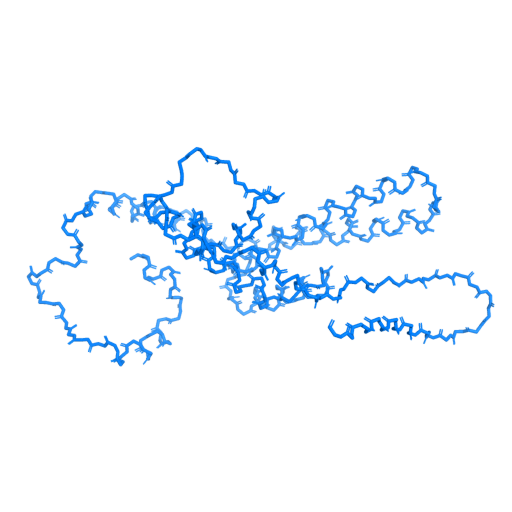SER A CA 1
ATOM 1840 C C . SER A 1 223 ? 28.241 -14.219 -3.175 1.00 25.73 223 SER A C 1
ATOM 1842 O O . SER A 1 223 ? 29.150 -14.932 -2.761 1.00 25.73 223 SER A O 1
ATOM 1844 N N . ILE A 1 224 ? 28.372 -12.895 -3.289 1.00 28.08 224 ILE A N 1
ATOM 1845 C CA . ILE A 1 224 ? 29.485 -12.162 -2.676 1.00 28.08 224 ILE A CA 1
ATOM 1846 C C . ILE A 1 224 ? 29.093 -11.879 -1.226 1.00 28.08 224 ILE A C 1
ATOM 1848 O O . ILE A 1 224 ? 28.178 -11.103 -0.960 1.00 28.08 224 ILE A O 1
ATOM 1852 N N . ASN A 1 225 ? 29.770 -12.551 -0.299 1.00 24.28 225 ASN A N 1
ATOM 1853 C CA . ASN A 1 225 ? 29.634 -12.348 1.137 1.00 24.28 225 ASN A CA 1
ATOM 1854 C C . ASN A 1 225 ? 30.766 -11.405 1.572 1.00 24.28 225 ASN A C 1
ATOM 1856 O O . ASN A 1 225 ? 31.928 -11.809 1.559 1.00 24.28 225 ASN A O 1
ATOM 1860 N N . ILE A 1 226 ? 30.457 -10.148 1.895 1.00 29.53 226 ILE A N 1
ATOM 1861 C CA . ILE A 1 226 ? 31.428 -9.244 2.528 1.00 29.53 226 ILE A CA 1
ATOM 1862 C C . ILE A 1 226 ? 31.087 -9.200 4.012 1.00 29.53 226 ILE A C 1
ATOM 1864 O O . ILE A 1 226 ? 30.195 -8.474 4.445 1.00 29.53 226 ILE A O 1
ATOM 1868 N N . SER A 1 227 ? 31.802 -10.022 4.772 1.00 25.77 227 SER A N 1
ATOM 1869 C CA . SER A 1 227 ? 31.886 -9.929 6.224 1.00 25.77 227 SER A CA 1
ATOM 1870 C C . SER A 1 227 ? 33.012 -8.956 6.584 1.00 25.77 227 SER A C 1
ATOM 1872 O O . SER A 1 227 ? 34.152 -9.170 6.182 1.00 25.77 227 SER A O 1
ATOM 1874 N N . SER A 1 228 ? 32.731 -7.939 7.392 1.00 27.84 228 SER A N 1
ATOM 1875 C CA . SER A 1 228 ? 33.733 -7.254 8.225 1.00 27.84 228 SER A CA 1
ATOM 1876 C C . SER A 1 228 ? 33.167 -7.263 9.646 1.00 27.84 228 SER A C 1
ATOM 1878 O O . SER A 1 228 ? 32.096 -6.708 9.868 1.00 27.84 228 SER A O 1
ATOM 1880 N N . VAL A 1 229 ? 33.608 -8.161 10.531 1.00 28.48 229 VAL A N 1
ATOM 1881 C CA . VAL A 1 229 ? 34.798 -8.055 11.400 1.00 28.48 229 VAL A CA 1
ATOM 1882 C C . VAL A 1 229 ? 34.813 -6.740 12.187 1.00 28.48 229 VAL A C 1
ATOM 1884 O O . VAL A 1 229 ? 35.033 -5.686 11.600 1.00 28.48 229 VAL A O 1
ATOM 1887 N N . SER A 1 230 ? 34.623 -6.915 13.507 1.00 31.02 230 SER A N 1
ATOM 1888 C CA . SER A 1 230 ? 34.767 -5.999 14.661 1.00 31.02 230 SER A CA 1
ATOM 1889 C C . SER A 1 230 ? 33.899 -4.747 14.711 1.00 31.02 230 SER A C 1
ATOM 1891 O O . SER A 1 230 ? 34.171 -3.805 13.941 1.00 31.02 230 SER A O 1
#

Mean predicted aligned error: 13.56 Å

Radius of gyration: 24.84 Å; Cα contacts (8 Å, |Δi|>4): 125; chains: 1; bounding box: 61×48×64 Å

Solven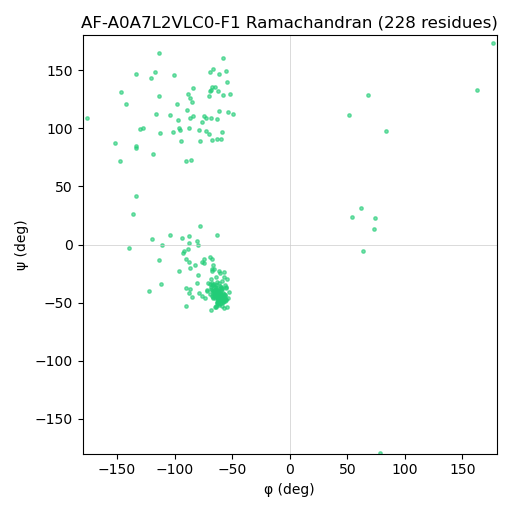t-accessible surface area (backbone atoms only — not comparable to full-atom values): 14318 Å² total; per-residue (Å²): 108,70,67,58,70,79,41,81,56,56,67,63,47,54,64,64,46,58,84,69,64,87,75,80,82,57,92,89,56,73,97,60,66,91,87,57,63,66,64,60,57,50,53,52,51,52,50,50,51,51,42,55,73,71,46,73,82,58,53,56,53,68,62,53,49,52,53,54,50,52,34,53,50,31,39,52,48,15,56,48,37,34,70,73,71,32,98,43,74,66,38,45,52,53,18,49,54,31,32,53,51,21,54,55,53,49,49,54,53,34,48,38,18,71,71,34,56,51,34,92,51,56,68,58,14,51,55,51,22,38,47,46,30,38,67,78,65,52,40,59,49,67,60,53,53,52,46,53,51,36,23,74,74,37,62,95,34,82,94,54,11,61,86,51,69,47,52,80,84,78,52,82,88,72,97,72,71,58,77,78,45,65,69,48,53,77,76,49,84,82,79,74,95,82,72,75,80,82,73,79,88,68,92,66,80,84,78,83,79,83,72,93,65,90,80,82,94,72,92,77,84,81,80,85,81,86,84,77,83,135

Sequence (230 aa):
DAFVAFHSDKALVKKYLRSLLIGELAPDQPSFESNKKKSLLEDFRELRCTIEKMGLLRPNFAFFFLIFLHLLVLDVASWLVVWYFGISLVPFLVSMVFFTTAQIQMGWFQHDLGHCSVFRKPKWNRLLQIVVINILKGLPASWWNHLHNQHHAKPNCFRKDPDLNMHPLLFSLGRTLSVEEILNVSIRNNKYLLKGPQLAHYNVFSFFSLGRRRRSSCLTIISINISSVS

Foldseek 3Di:
DVVCLVCVPPVVVCVVCVVVDPDDDDPPDDPDDPPDDPVVVVVVVVVVVVCVVVVVQPADQVVLVVLLVQLVCLQVVLVVLCVPVHPDPPSPVSSCVSNVVSLVSLVVSLVCLLVVSHDPDNVVSVVVNQCSCCPVPVHGPVVCNVLVVQCVVPNPQPPRRVVCVCPPPPDDDDPDDDPVVVVVVVVPPPDPPPDDDPPPPRDDDPDPPPDDDPDDDDPDDDDDDDDDDD

Organism: NCBI:txid135165

Secondary structure (DSSP, 8-state):
-HHHHH-S-HHHHHHHHGGG---PPPTTS-SS-TTS-HHHHHHHHHHHHHHHHTTTTS--HHHHHHHHHHHHHHHHHHHHHHHHH-SSHHHHHHHHHHHHHHHHHHHHHHHHHHTT-SSSSHHHHHHHHHIIIIIIS---HHHHHHHHHHHHHSTT-TTT-GGGGGTTTS----S---HHHHHHHHHHTTS-SS-------------------SS---------------

InterPro domains:
  IPR005804 Fatty acid desaturase domain [PF00487] (91-178)
  IPR012171 Fatty acid desaturase [PTHR19353] (1-180)